Protein AF-A0A3N5U815-F1 (afdb_monomer_lite)

Foldseek 3Di:
DDQAEQEQCSLVVCVVVVHQHQEYWFLNPRHDPVSLVQQVDDPPPVVVVHDGYAYEFEAEPPRNRNCPVVCVVVVGDYHYDYDYAHSVLVVLVVCVVVPPQADEDEPDPDDVCCLVVDPDPRSVSVVVSCVVNVVRYDYPVCCVVVDDDDPPVVNVVVVVVVVVVVVVVVCVVDPVSVVVVVVVVVVVVVVVVVVVVVD

Radius of gyration: 28.71 Å; chains: 1; bounding box: 48×39×85 Å

Sequence (199 aa):
RPVLLGVDGGADALIEAGYTPDLILGDMDSVSDEALSFAATPPRRWFRRRQQTELVLHAYQHGLAPGRERLEALGVPFRVVEAAGTSEDAAFLLAHEKGAETIVAVGSHGNLREFLDKGREGMSSTFLVRLRVGEILMDAKGVSRVYSSRIRTRDAVLLVAAAMVAIAAVVAVSPPLRLYVSQLFEQFRQWLFDLRELL

Structure (mmCIF, N/CA/C/O backbone):
data_AF-A0A3N5U815-F1
#
_entry.id   AF-A0A3N5U815-F1
#
loop_
_atom_site.group_PDB
_atom_site.id
_atom_site.type_symbol
_atom_site.label_atom_id
_atom_site.label_alt_id
_atom_site.label_comp_id
_atom_site.label_asym_id
_atom_site.label_entity_id
_atom_site.label_seq_id
_atom_site.pdbx_PDB_ins_code
_atom_site.Cartn_x
_atom_site.Cartn_y
_atom_site.Cartn_z
_atom_site.occupancy
_atom_site.B_iso_or_equiv
_atom_site.auth_seq_id
_atom_site.auth_comp_id
_atom_site.auth_asym_id
_atom_site.auth_atom_id
_atom_site.pdbx_PDB_model_num
ATOM 1 N N . ARG A 1 1 ? -2.846 0.474 -12.326 1.00 78.56 1 ARG A N 1
ATOM 2 C CA . ARG A 1 1 ? -2.285 1.452 -11.360 1.00 78.56 1 ARG A CA 1
ATOM 3 C C . ARG A 1 1 ? -2.465 0.818 -9.992 1.00 78.56 1 ARG A C 1
ATOM 5 O O . ARG A 1 1 ? -3.565 0.321 -9.791 1.00 78.56 1 ARG A O 1
ATOM 12 N N . PRO A 1 2 ? -1.424 0.733 -9.149 1.00 90.06 2 PRO A N 1
ATO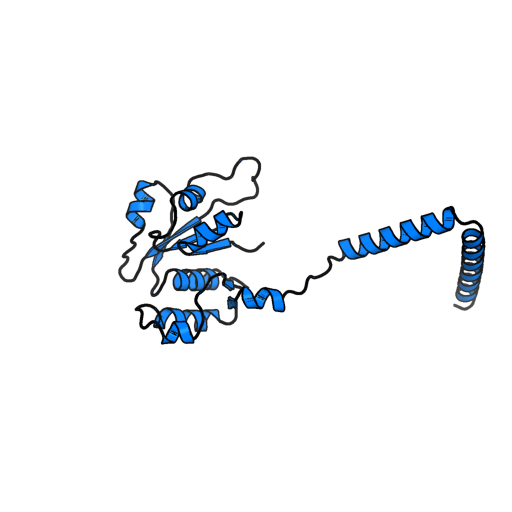M 13 C CA . PRO A 1 2 ? -1.578 0.171 -7.810 1.00 90.06 2 PRO A CA 1
ATOM 14 C C . PRO A 1 2 ? -2.481 1.075 -6.964 1.00 90.06 2 PRO A C 1
ATOM 16 O O . PRO A 1 2 ? -2.541 2.276 -7.229 1.00 90.06 2 PRO A O 1
ATOM 19 N N . VAL A 1 3 ? -3.158 0.481 -5.983 1.00 93.75 3 VAL A N 1
ATOM 20 C CA . VAL A 1 3 ? -3.863 1.199 -4.916 1.00 93.75 3 VAL A CA 1
ATOM 21 C C . VAL A 1 3 ? -2.863 1.441 -3.790 1.00 93.75 3 VAL A C 1
ATOM 23 O O . VAL A 1 3 ? -2.190 0.507 -3.356 1.00 93.75 3 VAL A O 1
ATOM 26 N N . LEU A 1 4 ? -2.736 2.687 -3.349 1.00 94.81 4 LEU A N 1
ATOM 27 C CA . LEU A 1 4 ? -1.848 3.086 -2.263 1.00 94.81 4 LEU A CA 1
ATOM 28 C C . LEU A 1 4 ? -2.615 3.060 -0.940 1.00 94.81 4 LEU A C 1
ATOM 30 O O . LEU A 1 4 ? -3.434 3.938 -0.678 1.00 94.81 4 LEU A O 1
ATOM 34 N N . LEU A 1 5 ? -2.346 2.046 -0.121 1.00 95.94 5 LEU A N 1
ATOM 35 C CA . LEU A 1 5 ? -2.942 1.871 1.201 1.00 95.94 5 LEU A CA 1
ATOM 36 C C . LEU A 1 5 ? -1.916 2.274 2.269 1.00 95.94 5 LEU A C 1
ATOM 38 O O . LEU A 1 5 ? -0.878 1.627 2.397 1.00 95.94 5 LEU A O 1
ATOM 42 N N . GLY A 1 6 ? -2.190 3.347 3.011 1.00 95.56 6 GLY A N 1
ATOM 43 C CA . GLY A 1 6 ? -1.406 3.753 4.179 1.00 95.56 6 GLY A CA 1
ATOM 44 C C . GLY A 1 6 ? -1.960 3.116 5.449 1.00 95.56 6 GLY A C 1
ATOM 45 O O . GLY A 1 6 ? -3.140 3.292 5.738 1.00 95.56 6 GLY A O 1
ATOM 46 N N . VAL A 1 7 ? -1.136 2.373 6.191 1.00 94.62 7 VAL A N 1
ATOM 47 C CA . VAL A 1 7 ? -1.530 1.787 7.484 1.00 94.62 7 VAL A CA 1
ATOM 48 C C . VAL A 1 7 ? -0.946 2.612 8.618 1.00 94.62 7 VAL A C 1
ATOM 50 O O . VAL A 1 7 ? 0.277 2.725 8.688 1.00 94.62 7 VAL A O 1
ATOM 53 N N . ASP A 1 8 ? -1.788 3.170 9.488 1.00 92.81 8 ASP A N 1
ATOM 54 C CA . ASP A 1 8 ? -1.379 4.076 10.573 1.00 92.81 8 ASP A CA 1
ATOM 55 C C . ASP A 1 8 ? -0.345 5.116 10.074 1.00 92.81 8 ASP A C 1
ATOM 57 O O . ASP A 1 8 ? -0.556 5.744 9.032 1.00 92.81 8 ASP A O 1
ATOM 61 N N . GLY A 1 9 ? 0.809 5.263 10.738 1.00 91.44 9 GLY A N 1
ATOM 62 C CA . GLY A 1 9 ? 1.882 6.182 10.319 1.00 91.44 9 GLY A CA 1
ATOM 63 C C . GLY A 1 9 ? 2.482 5.892 8.929 1.00 91.44 9 GLY A C 1
ATOM 64 O O . GLY A 1 9 ? 3.202 6.714 8.366 1.00 91.44 9 GLY A O 1
ATOM 65 N N . GLY A 1 10 ? 2.165 4.749 8.314 1.00 92.06 10 GLY A N 1
ATOM 66 C CA . GLY A 1 10 ? 2.473 4.479 6.909 1.00 92.06 10 GLY A CA 1
ATOM 67 C C . GLY A 1 10 ? 1.744 5.417 5.937 1.00 92.06 10 GLY A C 1
ATOM 68 O O . GLY A 1 10 ? 2.219 5.622 4.820 1.00 92.06 10 GLY A O 1
ATOM 69 N N . ALA A 1 11 ? 0.620 6.017 6.345 1.00 94.38 11 ALA A N 1
ATOM 70 C CA . ALA A 1 11 ? -0.045 7.069 5.577 1.00 94.38 11 ALA A CA 1
ATOM 71 C C . ALA A 1 11 ? 0.818 8.334 5.478 1.00 94.38 11 ALA A C 1
ATOM 73 O O . ALA A 1 11 ? 0.980 8.878 4.384 1.00 94.38 11 ALA A O 1
ATOM 74 N N . ASP A 1 12 ? 1.425 8.746 6.589 1.00 94.19 12 ASP A N 1
ATOM 75 C CA . ASP A 1 12 ? 2.349 9.880 6.638 1.00 94.19 12 ASP A CA 1
ATOM 76 C C . ASP A 1 12 ? 3.584 9.616 5.776 1.00 94.19 12 ASP A C 1
ATOM 78 O O . ASP A 1 12 ? 3.943 10.436 4.933 1.00 94.19 12 ASP A O 1
ATOM 82 N N . ALA A 1 13 ? 4.154 8.412 5.868 1.00 93.94 13 ALA A N 1
ATOM 83 C CA . ALA A 1 13 ? 5.295 8.015 5.045 1.00 93.94 13 ALA A CA 1
ATOM 84 C C . ALA A 1 13 ? 5.000 8.073 3.530 1.00 93.94 13 ALA A C 1
ATOM 86 O O . ALA A 1 13 ? 5.876 8.425 2.735 1.00 93.94 13 ALA A O 1
ATOM 87 N N . LEU A 1 14 ? 3.772 7.748 3.101 1.00 93.06 14 LEU A N 1
ATOM 88 C CA . LEU A 1 14 ? 3.363 7.910 1.699 1.00 93.06 14 LEU A CA 1
ATOM 89 C C . LEU A 1 14 ? 3.368 9.385 1.283 1.00 93.06 14 LEU A C 1
ATOM 91 O O . LEU A 1 14 ? 3.853 9.704 0.195 1.00 93.06 14 LEU A O 1
ATOM 95 N N . ILE A 1 15 ? 2.845 10.263 2.138 1.00 92.25 15 ILE A N 1
ATOM 96 C CA . ILE A 1 15 ? 2.740 11.705 1.885 1.00 92.25 15 ILE A CA 1
ATOM 97 C C . ILE A 1 15 ? 4.123 12.351 1.842 1.00 92.25 15 ILE A C 1
ATOM 99 O O . ILE A 1 15 ? 4.429 13.066 0.886 1.00 92.25 15 ILE A O 1
ATOM 103 N N . GLU A 1 16 ? 4.989 12.031 2.803 1.00 93.69 16 GLU A N 1
ATOM 104 C CA . GLU A 1 16 ? 6.383 12.486 2.844 1.00 93.69 16 GLU A CA 1
ATOM 105 C C . GLU A 1 16 ? 7.160 12.075 1.587 1.00 93.69 16 GLU A C 1
ATOM 107 O O . GLU A 1 16 ? 7.958 12.846 1.050 1.00 93.69 16 GLU A O 1
ATOM 112 N N . ALA A 1 17 ? 6.884 10.882 1.056 1.00 92.00 17 ALA A N 1
ATOM 113 C CA . ALA A 1 17 ? 7.464 10.397 -0.193 1.00 92.00 17 ALA A CA 1
ATOM 114 C C . ALA A 1 17 ? 6.831 11.017 -1.463 1.00 92.00 17 ALA A C 1
ATOM 116 O O . ALA A 1 17 ? 7.186 10.635 -2.581 1.00 92.00 17 ALA A O 1
ATOM 117 N N . GLY A 1 18 ? 5.906 11.971 -1.319 1.00 91.06 18 GLY A N 1
ATOM 118 C CA . GLY A 1 18 ? 5.242 12.676 -2.419 1.00 91.06 18 GLY A CA 1
ATOM 119 C C . GLY A 1 18 ? 4.094 11.898 -3.068 1.00 91.06 18 GLY A C 1
ATOM 120 O O . GLY A 1 18 ? 3.612 12.280 -4.141 1.00 91.06 18 GLY A O 1
ATOM 121 N N . TYR A 1 19 ? 3.647 10.805 -2.450 1.00 90.50 19 TYR A N 1
ATOM 122 C CA . TYR A 1 19 ? 2.473 10.059 -2.880 1.00 90.50 19 TYR A CA 1
ATOM 123 C C . TYR A 1 19 ? 1.222 10.554 -2.151 1.00 90.50 19 TYR A C 1
ATOM 125 O O . TYR A 1 19 ? 1.280 11.162 -1.094 1.00 90.50 19 TYR A O 1
ATOM 133 N N . THR A 1 20 ? 0.051 10.298 -2.730 1.00 89.81 20 THR A N 1
ATOM 134 C CA . THR A 1 20 ? -1.222 10.537 -2.036 1.00 89.81 20 THR A CA 1
ATOM 135 C C . THR A 1 20 ? -1.873 9.181 -1.820 1.00 89.81 20 THR A C 1
ATOM 137 O O . THR A 1 20 ? -2.080 8.500 -2.836 1.00 89.81 20 THR A O 1
ATOM 140 N N . PRO A 1 21 ? -2.173 8.788 -0.571 1.00 93.12 21 PRO A N 1
ATOM 141 C CA . PRO A 1 21 ? -2.869 7.541 -0.279 1.00 93.12 21 PRO A CA 1
ATOM 142 C C . PRO A 1 21 ? -4.229 7.495 -0.983 1.00 93.12 21 PRO A C 1
ATOM 144 O O . PRO A 1 21 ? -4.950 8.493 -1.018 1.00 93.12 21 PRO A O 1
ATOM 147 N N . ASP A 1 22 ? -4.586 6.342 -1.536 1.00 93.44 22 ASP A N 1
ATOM 148 C CA . ASP A 1 22 ? -5.943 6.076 -2.025 1.00 93.44 22 ASP A CA 1
ATOM 149 C C . ASP A 1 22 ? -6.848 5.616 -0.868 1.00 93.44 22 ASP A C 1
ATOM 151 O O . ASP A 1 22 ? -8.040 5.915 -0.842 1.00 93.44 22 ASP A O 1
ATOM 155 N N . LEU A 1 23 ? -6.262 4.929 0.115 1.00 95.25 23 LEU A N 1
ATOM 156 C CA . LEU A 1 23 ? -6.921 4.448 1.322 1.00 95.25 23 LEU A CA 1
ATOM 157 C C . LEU A 1 23 ? -5.985 4.635 2.523 1.00 95.25 23 LEU A C 1
ATOM 159 O O . LEU A 1 23 ? -4.788 4.369 2.415 1.00 95.25 23 LEU A O 1
ATOM 163 N N . ILE A 1 24 ? -6.525 5.051 3.665 1.00 96.31 24 ILE A N 1
ATOM 164 C CA . ILE A 1 24 ? -5.833 5.033 4.959 1.00 96.31 24 ILE A CA 1
ATOM 165 C C . ILE A 1 24 ? -6.599 4.092 5.888 1.00 96.31 24 ILE A C 1
ATOM 167 O O . ILE A 1 24 ? -7.814 4.232 6.038 1.00 96.31 24 ILE A O 1
ATOM 171 N N . LEU A 1 25 ? -5.902 3.130 6.492 1.00 96.06 25 LEU A N 1
ATOM 172 C CA . LEU A 1 25 ? -6.469 2.165 7.432 1.00 96.06 25 LEU A CA 1
ATOM 173 C C . LEU A 1 25 ? -5.697 2.183 8.747 1.00 96.06 25 LEU A C 1
ATOM 175 O O . LEU A 1 25 ? -4.472 2.194 8.736 1.00 96.06 25 LEU A O 1
ATOM 179 N N . GLY A 1 26 ? -6.393 2.153 9.879 1.00 94.12 26 GLY A N 1
ATOM 180 C CA . GLY A 1 26 ? -5.709 2.211 11.167 1.00 94.12 26 GLY A CA 1
ATOM 181 C C . GLY A 1 26 ? -6.609 2.503 12.352 1.00 94.12 26 GLY A C 1
ATOM 182 O O . GLY A 1 26 ? -7.796 2.782 12.175 1.00 94.12 26 GLY A O 1
ATOM 183 N N . ASP A 1 27 ? -6.038 2.484 13.552 1.00 92.06 27 ASP A N 1
ATOM 184 C CA . ASP A 1 27 ? -6.714 2.995 14.753 1.00 92.06 27 ASP A CA 1
ATOM 185 C C . ASP A 1 27 ? -6.709 4.528 14.810 1.00 92.06 27 ASP A C 1
ATOM 187 O O . ASP A 1 27 ? -7.462 5.112 15.583 1.00 92.06 27 ASP A O 1
ATOM 191 N N . MET A 1 28 ? -5.949 5.157 13.907 1.00 92.56 28 MET A N 1
ATOM 192 C CA . MET A 1 28 ? -5.789 6.598 13.729 1.00 92.56 28 MET A CA 1
ATOM 193 C C . MET A 1 28 ? -5.042 7.296 14.861 1.00 92.56 28 MET A C 1
ATOM 195 O O . MET A 1 28 ? -4.951 8.516 14.816 1.00 92.56 28 MET A O 1
ATOM 199 N N . ASP A 1 29 ? -4.454 6.598 15.831 1.00 86.00 29 ASP A N 1
ATOM 200 C CA . ASP A 1 29 ? -3.717 7.263 16.915 1.00 86.00 29 ASP A CA 1
ATOM 201 C C . ASP A 1 29 ? -2.364 7.799 16.426 1.00 86.00 29 ASP A C 1
ATOM 203 O O . ASP A 1 29 ? -1.902 8.854 16.859 1.00 86.00 29 ASP A O 1
ATOM 207 N N . SER A 1 30 ? -1.751 7.103 15.465 1.00 86.25 30 SER A N 1
ATOM 208 C CA . SER A 1 30 ? -0.429 7.447 14.916 1.00 86.25 30 SER A CA 1
ATOM 209 C C . SER A 1 30 ? -0.471 8.182 13.571 1.00 86.25 30 SER A C 1
ATOM 211 O O . SER A 1 30 ? 0.581 8.419 12.987 1.00 86.25 30 SER A O 1
ATOM 213 N N . VAL A 1 31 ? -1.662 8.519 13.067 1.00 92.06 31 VAL A N 1
ATOM 214 C CA . VAL A 1 31 ? -1.846 9.213 11.778 1.00 92.06 31 VAL A CA 1
ATOM 215 C C . VAL A 1 31 ? -1.851 10.724 12.008 1.00 92.06 31 VAL A C 1
ATOM 217 O O . VAL A 1 31 ? -2.549 11.200 12.910 1.00 92.06 31 VAL A O 1
ATOM 220 N N . SER A 1 32 ? -1.120 11.510 11.215 1.00 91.94 32 SER A N 1
ATOM 221 C CA . SER A 1 32 ? -1.149 12.976 11.358 1.00 91.94 32 SER A CA 1
ATOM 222 C C . SER A 1 32 ? -2.472 13.603 10.888 1.00 91.94 32 SER A C 1
ATOM 224 O O . SER A 1 32 ? -3.185 13.063 10.040 1.00 91.94 32 SER A O 1
ATOM 226 N N . ASP A 1 33 ? -2.795 14.796 11.401 1.00 90.50 33 ASP A N 1
ATOM 227 C CA . ASP A 1 33 ? -3.941 15.576 10.907 1.00 90.50 33 ASP A CA 1
ATOM 228 C C . ASP A 1 33 ? -3.785 15.952 9.424 1.00 90.50 33 ASP A C 1
ATOM 230 O O . ASP A 1 33 ? -4.778 16.038 8.698 1.00 90.50 33 ASP A O 1
ATOM 234 N N . GLU A 1 34 ? -2.545 16.131 8.951 1.00 89.12 34 GLU A N 1
ATOM 235 C CA . GLU A 1 34 ? -2.258 16.364 7.534 1.00 89.12 34 GLU A CA 1
ATOM 236 C C . GLU A 1 34 ? -2.721 15.169 6.696 1.00 89.12 34 GLU A C 1
ATOM 238 O O . GLU A 1 34 ? -3.467 15.356 5.732 1.00 89.12 34 GLU A O 1
ATOM 243 N N . ALA A 1 35 ? -2.376 13.944 7.101 1.00 90.69 35 ALA A N 1
ATOM 244 C CA . ALA A 1 35 ? -2.811 12.727 6.426 1.00 90.69 35 ALA A CA 1
ATOM 245 C C . ALA A 1 35 ? -4.338 12.560 6.430 1.00 90.69 35 ALA A C 1
ATOM 247 O O . ALA A 1 35 ? -4.927 12.253 5.390 1.00 90.69 35 ALA A O 1
ATOM 248 N N . LEU A 1 36 ? -5.003 12.842 7.553 1.00 91.19 36 LEU A N 1
ATOM 249 C CA . LEU A 1 36 ? -6.468 12.788 7.645 1.00 91.19 36 LEU A CA 1
ATOM 250 C C . LEU A 1 36 ? -7.155 13.859 6.780 1.00 91.19 36 LEU A C 1
ATOM 252 O O . LEU A 1 36 ? -8.234 13.621 6.229 1.00 91.19 36 LEU A O 1
ATOM 256 N N . SER A 1 37 ? -6.521 15.019 6.582 1.00 87.88 37 SER A N 1
ATOM 257 C CA . SER A 1 37 ? -7.071 16.107 5.761 1.00 87.88 37 SER A CA 1
ATOM 258 C C . SER A 1 37 ? -7.228 15.742 4.275 1.00 87.88 37 SER A C 1
ATOM 260 O O . SER A 1 37 ? -8.073 16.326 3.581 1.00 87.88 37 SER A O 1
ATOM 262 N N . PHE A 1 38 ? -6.488 14.738 3.782 1.00 84.88 38 PHE A N 1
ATOM 263 C CA . PHE A 1 38 ? -6.638 14.219 2.417 1.00 84.88 38 PHE A CA 1
ATOM 264 C C . PHE A 1 38 ? -8.000 13.560 2.179 1.00 84.88 38 PHE A C 1
ATOM 266 O O . PHE A 1 38 ? -8.510 13.597 1.058 1.00 84.88 38 PHE A O 1
ATOM 273 N N . ALA A 1 39 ? -8.624 13.016 3.225 1.00 83.38 39 ALA A N 1
ATOM 274 C CA . ALA A 1 39 ? -9.986 12.501 3.147 1.00 83.38 39 ALA A CA 1
ATOM 275 C C . ALA A 1 39 ? -11.042 13.611 3.216 1.00 83.38 39 ALA A C 1
ATOM 277 O O . ALA A 1 39 ? -12.131 13.457 2.671 1.00 83.38 39 ALA A O 1
ATOM 278 N N . ALA A 1 40 ? -10.730 14.753 3.833 1.00 80.69 40 ALA A N 1
ATOM 279 C CA . ALA A 1 40 ? -11.630 15.905 3.909 1.00 80.69 40 ALA A CA 1
ATOM 280 C C . ALA A 1 40 ? -11.658 16.719 2.605 1.00 80.69 40 ALA A C 1
ATOM 282 O O . ALA A 1 40 ? -12.682 17.292 2.227 1.00 80.69 40 ALA A O 1
ATOM 283 N N . THR A 1 41 ? -10.516 16.799 1.918 1.00 74.31 41 THR A N 1
ATOM 284 C CA . THR A 1 41 ? -10.312 17.767 0.838 1.00 74.31 41 THR A CA 1
ATOM 285 C C . THR A 1 41 ? -10.577 17.142 -0.533 1.00 74.31 41 THR A C 1
ATOM 287 O O . THR A 1 41 ? -9.873 16.211 -0.930 1.00 74.31 41 THR A O 1
ATOM 290 N N . PRO A 1 42 ? -11.533 17.661 -1.328 1.00 68.56 42 PRO A N 1
ATOM 291 C CA . PRO A 1 42 ? -11.757 17.155 -2.673 1.00 68.56 42 PRO A CA 1
ATOM 292 C C . PRO A 1 42 ? -10.529 17.417 -3.564 1.00 68.56 42 PRO A C 1
ATOM 294 O O . PRO A 1 42 ? -9.902 18.481 -3.468 1.00 68.56 42 PRO A O 1
ATOM 297 N N . PRO A 1 43 ? -10.185 16.489 -4.476 1.00 68.19 43 PRO A N 1
ATOM 298 C CA . PRO A 1 43 ? -9.021 16.647 -5.332 1.00 68.19 43 PRO A CA 1
ATOM 299 C C . PRO A 1 43 ? -9.117 17.942 -6.145 1.00 68.19 43 PRO A C 1
ATOM 301 O O . PRO A 1 43 ? -10.136 18.243 -6.774 1.00 68.19 43 PRO A O 1
ATOM 304 N N . ARG A 1 44 ? -8.029 18.727 -6.135 1.00 67.31 44 ARG A N 1
ATOM 305 C CA . ARG A 1 44 ? -7.936 19.999 -6.869 1.00 67.31 44 ARG A CA 1
ATOM 306 C C . ARG A 1 44 ? -8.368 19.809 -8.325 1.00 67.31 44 ARG A C 1
ATOM 308 O O . ARG A 1 44 ? -8.025 18.816 -8.956 1.00 67.31 44 ARG A O 1
ATOM 315 N N . ARG A 1 45 ? -9.046 20.811 -8.894 1.00 57.59 45 ARG A N 1
ATOM 316 C CA . ARG A 1 45 ? -9.684 20.797 -10.232 1.00 57.59 45 ARG A CA 1
ATOM 317 C C . ARG A 1 45 ? -8.787 20.307 -11.390 1.00 57.59 45 ARG A C 1
ATOM 319 O O . ARG A 1 45 ? -9.305 19.777 -12.371 1.00 57.59 45 ARG A O 1
ATOM 326 N N . TRP A 1 46 ? -7.465 20.469 -11.273 1.00 63.66 46 TRP A N 1
ATOM 327 C CA . TRP A 1 46 ? -6.455 19.979 -12.227 1.00 63.66 46 TRP A CA 1
ATOM 328 C C . TRP A 1 46 ? -6.140 18.472 -12.100 1.00 63.66 46 TRP A C 1
ATOM 330 O O . TRP A 1 46 ? -5.726 17.847 -13.071 1.00 63.66 46 TRP A O 1
ATOM 340 N N . PHE A 1 47 ? -6.416 17.855 -10.949 1.00 58.88 47 PHE A N 1
ATOM 341 C CA . PHE A 1 47 ? -6.276 16.422 -10.658 1.00 58.88 47 PHE A CA 1
ATOM 342 C C . PHE A 1 47 ? -7.604 15.662 -10.806 1.00 58.88 47 PHE A C 1
ATOM 344 O O . PHE A 1 47 ? -7.893 14.724 -10.071 1.00 58.88 47 PHE A O 1
ATOM 351 N N . ARG A 1 48 ? -8.412 16.022 -11.809 1.00 54.19 48 ARG A N 1
ATOM 352 C CA . ARG A 1 48 ? -9.767 15.492 -12.072 1.00 54.19 48 ARG A CA 1
ATOM 353 C C . ARG A 1 48 ? -9.886 13.968 -12.266 1.00 54.19 48 ARG A C 1
ATOM 355 O O . ARG A 1 48 ? -10.992 13.461 -12.397 1.00 54.19 48 ARG A O 1
ATOM 362 N N . ARG A 1 49 ? -8.764 13.247 -12.335 1.00 60.22 49 ARG A N 1
ATOM 363 C CA . ARG A 1 49 ? -8.696 11.780 -12.450 1.00 60.22 49 ARG A CA 1
ATOM 364 C C . ARG A 1 49 ? -8.444 11.067 -11.121 1.00 60.22 49 ARG A C 1
ATOM 366 O O . ARG A 1 49 ? -8.291 9.850 -11.139 1.00 60.22 49 ARG A O 1
ATOM 373 N N . ARG A 1 50 ? -8.303 11.799 -10.015 1.00 66.88 50 ARG A N 1
ATOM 374 C CA . ARG A 1 50 ? -7.938 11.219 -8.724 1.00 66.88 50 ARG A CA 1
ATOM 375 C C . ARG A 1 50 ? -9.183 11.034 -7.862 1.00 66.88 50 ARG A C 1
ATOM 377 O O . ARG A 1 50 ? -10.014 11.936 -7.802 1.00 66.88 50 ARG A O 1
ATOM 384 N N . GLN A 1 51 ? -9.311 9.856 -7.264 1.00 74.31 51 GLN A N 1
ATOM 385 C CA . GLN A 1 51 ? -10.351 9.561 -6.286 1.00 74.31 51 GLN A CA 1
ATOM 386 C C . GLN A 1 51 ? -9.963 10.188 -4.942 1.00 74.31 51 GLN A C 1
ATOM 388 O O . GLN A 1 51 ? -8.787 10.472 -4.705 1.00 74.31 51 GLN A O 1
ATOM 393 N N . GLN A 1 52 ? -10.960 10.484 -4.117 1.00 84.25 52 GLN A N 1
ATOM 394 C CA . GLN A 1 52 ? -10.748 10.966 -2.755 1.00 84.25 52 GLN A CA 1
ATOM 395 C C . GLN A 1 52 ? -10.169 9.838 -1.899 1.00 84.25 52 GLN A C 1
ATOM 397 O O . GLN A 1 52 ? -10.534 8.681 -2.104 1.00 84.25 52 GLN A O 1
ATOM 402 N N . THR A 1 53 ? -9.282 10.181 -0.965 1.00 92.50 53 THR A N 1
ATOM 403 C CA . THR A 1 53 ? -8.721 9.215 -0.019 1.00 92.50 53 THR A CA 1
ATOM 404 C C . THR A 1 53 ? -9.833 8.687 0.880 1.00 92.50 53 THR A C 1
ATOM 406 O O . THR A 1 53 ? -10.524 9.467 1.537 1.00 92.50 53 THR A O 1
ATOM 409 N N . GLU A 1 54 ? -10.025 7.371 0.900 1.00 94.38 54 GLU A N 1
ATOM 410 C CA . GLU A 1 54 ? -10.966 6.729 1.818 1.00 94.38 54 GLU A CA 1
ATOM 411 C C . GLU A 1 54 ? -10.302 6.515 3.188 1.00 94.38 54 GLU A C 1
ATOM 413 O O . GLU A 1 54 ? -9.119 6.186 3.263 1.00 94.38 54 GLU A O 1
ATOM 418 N N . LEU A 1 55 ? -11.058 6.691 4.276 1.00 95.88 55 LEU A N 1
ATOM 419 C CA . LEU A 1 55 ? -10.618 6.337 5.628 1.00 95.88 55 LEU A CA 1
ATOM 420 C C . LEU A 1 55 ? -11.349 5.082 6.092 1.00 95.88 55 LEU A C 1
ATOM 422 O O . LEU A 1 55 ? -12.581 5.014 6.043 1.00 95.88 55 LEU A O 1
ATOM 426 N N . VAL A 1 56 ? -10.592 4.107 6.579 1.00 96.19 56 VAL A N 1
ATOM 427 C CA . VAL A 1 56 ? -11.108 2.904 7.228 1.00 96.19 56 VAL A CA 1
ATOM 428 C C . VAL A 1 56 ? -10.558 2.850 8.647 1.00 96.19 56 VAL A C 1
ATOM 430 O O . VAL A 1 56 ? -9.393 2.543 8.879 1.00 96.19 56 VAL A O 1
ATOM 433 N N . LEU A 1 57 ? -11.420 3.151 9.608 1.00 96.00 57 LEU A N 1
ATOM 434 C CA . LEU A 1 57 ? -11.132 3.008 11.022 1.00 96.00 57 LEU A CA 1
ATOM 435 C C . LEU A 1 57 ? -11.135 1.526 11.397 1.00 96.00 57 LEU A C 1
ATOM 437 O O . LEU A 1 57 ? -12.134 0.824 11.208 1.00 96.00 57 LEU A O 1
ATOM 441 N N . HIS A 1 58 ? -10.021 1.068 11.947 1.00 95.06 58 HIS A N 1
ATOM 442 C CA . HIS A 1 58 ? -9.902 -0.248 12.542 1.00 95.06 58 HIS A CA 1
ATOM 443 C C . HIS A 1 58 ? -10.579 -0.241 13.918 1.00 95.06 58 HIS A C 1
ATOM 445 O O . HIS A 1 58 ? -10.224 0.535 14.805 1.00 95.06 58 HIS A O 1
ATOM 451 N N . ALA A 1 59 ? -11.583 -1.100 14.074 1.00 92.75 59 ALA A N 1
ATOM 452 C CA . ALA A 1 59 ? -12.164 -1.436 15.361 1.00 92.75 59 ALA A CA 1
ATOM 453 C C . ALA A 1 59 ? -11.595 -2.781 15.823 1.00 92.75 59 ALA A C 1
ATOM 455 O O . ALA A 1 59 ? -11.708 -3.786 15.117 1.00 92.75 59 ALA A O 1
ATOM 456 N N . TYR A 1 60 ? -11.005 -2.790 17.013 1.00 86.75 60 TYR A N 1
ATOM 457 C CA . TYR A 1 60 ? -10.561 -4.003 17.685 1.00 86.75 60 TYR A CA 1
ATOM 458 C C . TYR A 1 60 ? -11.770 -4.851 18.112 1.00 86.75 60 TYR A C 1
ATOM 460 O O . TYR A 1 60 ? -12.922 -4.404 18.060 1.00 86.75 60 TYR A O 1
ATOM 468 N N . GLN A 1 61 ? -11.505 -6.077 18.574 1.00 79.19 61 GLN A N 1
ATOM 469 C CA . GLN A 1 61 ? -12.544 -6.968 19.098 1.00 79.19 61 GLN A CA 1
ATOM 470 C C . GLN A 1 61 ? -13.444 -6.241 20.107 1.00 79.19 61 GLN A C 1
ATOM 472 O O . GLN A 1 61 ? -12.957 -5.487 20.950 1.00 79.19 61 GLN A O 1
ATOM 477 N N . HIS A 1 62 ? -14.754 -6.491 20.019 1.00 79.25 62 HIS A N 1
ATOM 478 C CA . HIS A 1 62 ? -15.800 -5.814 20.801 1.00 79.25 62 HIS A CA 1
ATOM 479 C C . HIS A 1 62 ? -16.126 -4.382 20.344 1.00 79.25 62 HIS A C 1
ATOM 481 O O . HIS A 1 62 ? -16.819 -3.654 21.055 1.00 79.25 62 HIS A O 1
ATOM 487 N N . GLY A 1 63 ? -15.668 -3.981 19.155 1.00 79.38 63 GLY A N 1
ATOM 488 C CA . GLY A 1 63 ? -16.026 -2.708 18.529 1.00 79.38 63 GLY A CA 1
ATOM 489 C C . GLY A 1 63 ? -15.283 -1.488 19.082 1.00 79.38 63 GLY A C 1
ATOM 490 O O . GLY A 1 63 ? -15.652 -0.358 18.752 1.00 79.38 63 GLY A O 1
ATOM 491 N N . LEU A 1 64 ? -14.245 -1.688 19.904 1.00 85.69 64 LEU A N 1
ATOM 492 C CA . LEU A 1 64 ? -13.406 -0.598 20.400 1.00 85.69 64 LEU A CA 1
ATOM 493 C C . LEU A 1 64 ? -12.639 0.028 19.229 1.00 85.69 64 LEU A C 1
ATOM 495 O O . LEU A 1 64 ? -11.802 -0.626 18.615 1.00 85.69 64 LEU A O 1
ATOM 499 N N . ALA A 1 65 ? -12.903 1.299 18.937 1.00 89.94 65 ALA A N 1
ATOM 500 C CA . ALA A 1 65 ? -12.309 2.013 17.811 1.00 89.94 65 ALA A CA 1
ATOM 501 C C . ALA A 1 65 ? -11.686 3.339 18.299 1.00 89.94 65 ALA A C 1
ATOM 503 O O . ALA A 1 65 ? -12.402 4.343 18.350 1.00 89.94 65 ALA A O 1
ATOM 504 N N . PRO A 1 66 ? -10.395 3.350 18.693 1.00 87.12 66 PRO A N 1
ATOM 505 C CA . PRO A 1 66 ? -9.746 4.485 19.365 1.00 87.12 66 PRO A CA 1
ATOM 506 C C . PRO A 1 66 ? -9.891 5.813 18.613 1.00 87.12 66 PRO A C 1
ATOM 508 O O . PRO A 1 66 ? -10.354 6.803 19.173 1.00 87.12 66 PRO A O 1
ATOM 511 N N . GLY A 1 67 ? -9.641 5.807 17.304 1.00 90.12 67 GLY A N 1
ATOM 512 C CA . GLY A 1 67 ? -9.732 6.991 16.457 1.00 90.12 67 GLY A CA 1
ATOM 513 C C . GLY A 1 67 ? -11.133 7.507 16.150 1.00 90.12 67 GLY A C 1
ATOM 514 O O . GLY A 1 67 ? -11.249 8.514 15.453 1.00 90.12 67 GLY A O 1
ATOM 515 N N . ARG A 1 68 ? -12.210 6.858 16.617 1.00 93.25 68 ARG A N 1
ATOM 516 C CA . ARG A 1 68 ? -13.587 7.243 16.258 1.00 93.25 68 ARG A CA 1
ATOM 517 C C . ARG A 1 68 ? -13.894 8.687 16.635 1.00 93.25 68 ARG A C 1
ATOM 519 O O . ARG A 1 68 ? -14.304 9.462 15.777 1.00 93.25 68 ARG A O 1
ATOM 526 N N . GLU A 1 69 ? -13.682 9.035 17.900 1.00 92.06 69 GLU A N 1
ATOM 527 C CA . GLU A 1 69 ? -14.005 10.365 18.422 1.00 92.06 69 GLU A CA 1
ATOM 528 C C . GLU A 1 69 ? -13.174 11.445 17.714 1.00 92.06 69 GLU A C 1
ATOM 530 O O . GLU A 1 69 ? -13.697 12.494 17.341 1.00 92.06 69 GLU A O 1
ATOM 535 N N . ARG A 1 70 ? -11.901 11.145 17.420 1.00 91.81 70 ARG A N 1
ATOM 536 C CA . ARG A 1 70 ? -11.012 12.023 16.647 1.00 91.81 70 ARG A CA 1
ATOM 537 C C . ARG A 1 70 ? -11.539 12.272 15.232 1.00 91.81 70 ARG A C 1
ATOM 539 O O . ARG A 1 70 ? -11.591 13.420 14.795 1.00 91.81 70 ARG A O 1
ATOM 546 N N . LEU A 1 71 ? -11.935 11.222 14.511 1.00 92.31 71 LEU A N 1
ATOM 547 C CA . LEU A 1 71 ? -12.461 11.347 13.147 1.00 92.31 71 LEU A CA 1
ATOM 548 C C . LEU A 1 71 ? -13.809 12.082 13.112 1.00 92.31 71 LEU A C 1
ATOM 550 O O . LEU A 1 71 ? -14.034 12.912 12.229 1.00 92.31 71 LEU A O 1
ATOM 554 N N . GLU A 1 72 ? -14.684 11.814 14.083 1.00 92.44 72 GLU A N 1
ATOM 555 C CA . GLU A 1 72 ? -15.970 12.502 14.237 1.00 92.44 72 GLU A CA 1
ATOM 556 C C . GLU A 1 72 ? -15.773 13.997 14.533 1.00 92.44 72 GLU A C 1
ATOM 558 O O . GLU A 1 72 ? -16.414 14.833 13.893 1.00 92.44 72 GLU A O 1
ATOM 563 N N . ALA A 1 73 ? -14.834 14.351 15.417 1.00 91.62 73 ALA A N 1
ATOM 564 C CA . ALA A 1 73 ? -14.492 15.740 15.728 1.00 91.62 73 ALA A CA 1
ATOM 565 C C . ALA A 1 73 ? -13.918 16.503 14.521 1.00 91.62 73 ALA A C 1
ATOM 567 O O . ALA A 1 73 ? -14.197 17.689 14.343 1.00 91.62 73 ALA A O 1
ATOM 568 N N . LEU A 1 74 ? -13.147 15.823 13.667 1.00 89.75 74 LEU A N 1
ATOM 569 C CA . LEU A 1 74 ? -12.610 16.383 12.423 1.00 89.75 74 LEU A CA 1
ATOM 570 C C . LEU A 1 74 ? -13.657 16.473 11.299 1.00 89.75 74 LEU A C 1
ATOM 572 O O . LEU A 1 74 ? -13.399 17.101 10.271 1.00 89.75 74 LEU A O 1
ATOM 576 N N . GLY A 1 75 ? -14.832 15.856 11.467 1.00 89.88 75 GLY A N 1
ATOM 577 C CA . GLY A 1 75 ? -15.905 15.860 10.471 1.00 89.88 75 GLY A CA 1
ATOM 578 C C . GLY A 1 75 ? -15.545 15.132 9.173 1.00 89.88 75 GLY A C 1
ATOM 579 O O . GLY A 1 75 ? -16.117 15.429 8.121 1.00 89.88 75 GLY A O 1
ATOM 580 N N . VAL A 1 76 ? -14.587 14.203 9.222 1.00 90.06 76 VAL A N 1
ATOM 581 C CA . VAL A 1 76 ? -14.138 13.450 8.046 1.00 90.06 76 VAL A CA 1
ATOM 582 C C . VAL A 1 76 ? -14.955 12.170 7.871 1.00 90.06 76 VAL A C 1
ATOM 584 O O . VAL A 1 76 ? -15.235 11.481 8.850 1.00 90.06 76 VAL A O 1
ATOM 587 N N . PRO A 1 77 ? -15.357 11.810 6.640 1.00 91.12 77 PRO A N 1
ATOM 588 C CA . PRO A 1 77 ? -16.077 10.567 6.405 1.00 91.12 77 PRO A CA 1
ATOM 589 C C . PRO A 1 77 ? -15.136 9.365 6.550 1.00 91.12 77 PRO A C 1
ATOM 591 O O . PRO A 1 77 ? -14.058 9.333 5.958 1.00 91.12 77 PRO A O 1
ATOM 594 N N . PHE A 1 78 ? -15.574 8.344 7.285 1.00 94.00 78 PHE A N 1
ATOM 595 C CA . PHE A 1 78 ? -14.838 7.092 7.450 1.00 94.00 78 PHE A CA 1
ATOM 596 C C . PHE A 1 78 ? -15.769 5.879 7.433 1.00 94.00 78 PHE A C 1
ATOM 598 O O . PHE A 1 78 ? -16.969 5.969 7.703 1.00 94.00 78 PHE A O 1
ATOM 605 N N . ARG A 1 79 ? -15.203 4.720 7.102 1.00 94.94 79 ARG A N 1
ATOM 606 C CA . ARG A 1 79 ? -15.824 3.404 7.283 1.00 94.94 79 ARG A CA 1
ATOM 607 C C . ARG A 1 79 ? -15.173 2.709 8.466 1.00 94.94 79 ARG A C 1
ATOM 609 O O . ARG A 1 79 ? -14.063 3.054 8.842 1.00 94.94 79 ARG A O 1
ATOM 616 N N . VAL A 1 80 ? -15.849 1.720 9.032 1.00 94.06 80 VAL A N 1
ATOM 617 C CA . VAL A 1 80 ? -15.320 0.937 10.153 1.00 94.06 80 VAL A CA 1
ATOM 618 C C . VAL A 1 80 ? -15.145 -0.499 9.695 1.00 94.06 80 VAL A C 1
ATOM 620 O O . VAL A 1 80 ? -16.049 -1.056 9.071 1.00 94.06 80 VAL A O 1
ATOM 623 N N . VAL A 1 81 ? -13.988 -1.077 9.994 1.00 92.56 81 VAL A N 1
ATOM 624 C CA . VAL A 1 81 ? -13.711 -2.503 9.822 1.00 92.56 81 VAL A CA 1
ATOM 625 C C . VAL A 1 81 ? -13.391 -3.074 11.189 1.00 92.56 81 VAL A C 1
ATOM 627 O O . VAL A 1 81 ? -12.450 -2.628 11.841 1.00 92.56 81 VAL A O 1
ATOM 630 N N . GLU A 1 82 ? -14.188 -4.048 11.616 1.00 91.38 82 GLU A N 1
ATOM 631 C CA . GLU A 1 82 ? -13.908 -4.821 12.819 1.00 91.38 82 GLU A CA 1
ATOM 632 C C . GLU A 1 82 ? -13.030 -6.014 12.446 1.00 91.38 82 GLU A C 1
ATOM 634 O O . GLU A 1 82 ? -13.426 -6.856 11.635 1.00 91.38 82 GLU A O 1
ATOM 639 N N . ALA A 1 83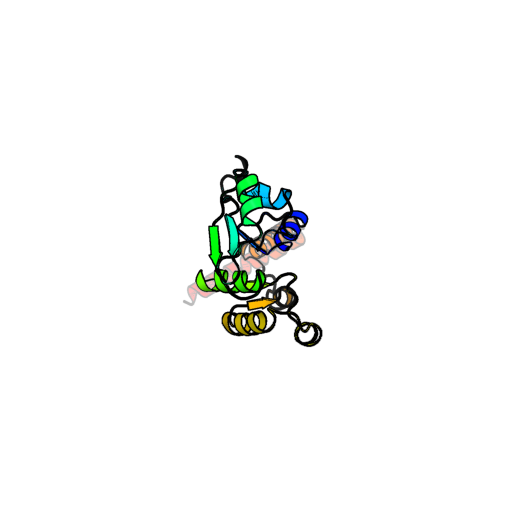 ? -11.828 -6.066 13.010 1.00 87.44 83 ALA A N 1
ATOM 640 C CA . ALA A 1 83 ? -10.877 -7.136 12.763 1.00 87.44 83 ALA A CA 1
ATOM 641 C C . ALA A 1 83 ? -10.111 -7.482 14.043 1.00 87.44 83 ALA A C 1
ATOM 643 O O . ALA A 1 83 ? -9.952 -6.677 14.958 1.00 87.44 83 ALA A O 1
ATOM 644 N N . ALA A 1 84 ? -9.655 -8.729 14.120 1.00 85.94 84 ALA A N 1
ATOM 645 C CA . ALA A 1 84 ? -8.739 -9.155 15.165 1.00 85.94 84 ALA A CA 1
ATOM 646 C C . ALA A 1 84 ? -7.292 -8.938 14.706 1.00 85.94 84 ALA A C 1
ATOM 648 O O . ALA A 1 84 ? -6.969 -9.185 13.544 1.00 85.94 84 ALA A O 1
ATOM 649 N N . GLY A 1 85 ? -6.417 -8.577 15.643 1.00 86.62 85 GLY A N 1
ATOM 650 C CA . GLY A 1 85 ? -4.996 -8.368 15.384 1.00 86.62 85 GLY A CA 1
ATOM 651 C C . GLY A 1 85 ? -4.633 -6.896 15.252 1.00 86.62 85 GLY A C 1
ATOM 652 O O . GLY A 1 85 ? -5.256 -6.039 15.875 1.00 86.62 85 GLY A O 1
ATOM 653 N N . THR A 1 86 ? -3.576 -6.615 14.499 1.00 88.62 86 THR A N 1
ATOM 654 C CA . THR A 1 86 ? -3.071 -5.251 14.298 1.00 88.62 86 THR A CA 1
ATOM 655 C C . THR A 1 86 ? -3.778 -4.552 13.133 1.00 88.62 86 THR A C 1
ATOM 657 O O . THR A 1 86 ? -4.392 -5.197 12.282 1.00 88.62 86 THR A O 1
ATOM 660 N N . SER A 1 87 ? -3.645 -3.227 13.031 1.00 91.31 87 SER A N 1
ATOM 661 C CA . SER A 1 87 ? -4.084 -2.480 11.843 1.00 91.31 87 SER A CA 1
ATOM 662 C C . SER A 1 87 ? -3.446 -3.005 10.548 1.00 91.31 87 SER A C 1
ATOM 664 O O . SER A 1 87 ? -4.086 -3.021 9.499 1.00 91.31 87 SER A O 1
ATOM 666 N N . GLU A 1 88 ? -2.199 -3.485 10.605 1.00 91.06 88 GLU A N 1
ATOM 667 C CA . GLU A 1 88 ? -1.519 -4.089 9.451 1.00 91.06 88 GLU A CA 1
ATOM 668 C C . GLU A 1 88 ? -2.201 -5.393 9.016 1.00 91.06 88 GLU A C 1
ATOM 670 O O . GLU A 1 88 ? -2.435 -5.614 7.825 1.00 91.06 88 GLU A O 1
ATOM 675 N N . ASP A 1 89 ? -2.597 -6.224 9.980 1.00 91.75 89 ASP A N 1
ATOM 676 C CA . ASP A 1 89 ? -3.333 -7.464 9.727 1.00 91.75 89 ASP A CA 1
ATOM 677 C C . ASP A 1 89 ? -4.678 -7.173 9.050 1.00 91.75 89 ASP A C 1
ATOM 679 O O . ASP A 1 89 ? -5.021 -7.788 8.036 1.00 91.75 89 ASP A O 1
ATOM 683 N N . ALA A 1 90 ? -5.413 -6.186 9.570 1.00 93.31 90 ALA A N 1
ATOM 684 C CA . ALA A 1 90 ? -6.672 -5.729 8.996 1.00 93.31 90 ALA A CA 1
ATOM 685 C C . ALA A 1 90 ? -6.491 -5.210 7.558 1.00 93.31 90 ALA A C 1
ATOM 687 O O . ALA A 1 90 ? -7.319 -5.497 6.692 1.00 93.31 90 ALA A O 1
ATOM 688 N N . ALA A 1 91 ? -5.390 -4.509 7.268 1.00 94.81 91 ALA A N 1
ATOM 689 C CA . ALA A 1 91 ? 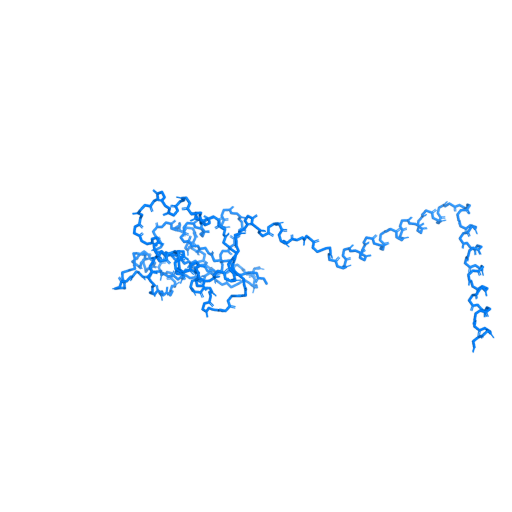-5.068 -4.053 5.917 1.00 94.81 91 ALA A CA 1
ATOM 690 C C . ALA A 1 91 ? -4.812 -5.212 4.947 1.00 94.81 91 ALA A C 1
ATOM 692 O O . ALA A 1 91 ? -5.326 -5.197 3.825 1.00 94.81 91 ALA A O 1
ATOM 693 N N . PHE A 1 92 ? -4.055 -6.231 5.368 1.00 94.69 92 PHE A N 1
ATOM 694 C CA . PHE A 1 92 ? -3.819 -7.417 4.545 1.00 94.69 92 PHE A CA 1
ATOM 695 C C . PHE A 1 92 ? -5.105 -8.183 4.258 1.00 94.69 92 PHE A C 1
ATOM 697 O O . PHE A 1 92 ? -5.358 -8.534 3.104 1.00 94.69 92 PHE A O 1
ATOM 704 N N . LEU A 1 93 ? -5.929 -8.407 5.283 1.00 94.62 93 LEU A N 1
ATOM 705 C CA . LEU A 1 93 ? -7.212 -9.085 5.128 1.00 94.62 93 LEU A CA 1
ATOM 706 C C . LEU A 1 93 ? -8.152 -8.295 4.216 1.00 94.62 93 LEU A C 1
ATOM 708 O O . LEU A 1 93 ? -8.699 -8.871 3.279 1.00 94.62 93 LEU A O 1
ATOM 712 N N . LEU A 1 94 ? -8.266 -6.978 4.409 1.00 95.12 94 LEU A N 1
ATOM 713 C CA . LEU A 1 94 ? -9.087 -6.117 3.560 1.00 95.12 94 LEU A CA 1
ATOM 714 C C . LEU A 1 94 ? -8.635 -6.175 2.096 1.00 95.12 94 LEU A C 1
ATOM 716 O O . LEU A 1 94 ? -9.462 -6.353 1.204 1.00 95.12 94 LEU A O 1
ATOM 720 N N . ALA A 1 95 ? -7.334 -6.037 1.831 1.00 95.38 95 ALA A N 1
ATOM 721 C CA . ALA A 1 95 ? -6.803 -6.089 0.471 1.00 95.38 95 ALA A CA 1
ATOM 722 C C . ALA A 1 95 ? -7.062 -7.454 -0.188 1.00 95.38 95 ALA A C 1
ATOM 724 O O . ALA A 1 95 ? -7.505 -7.517 -1.337 1.00 95.38 95 ALA A O 1
ATOM 725 N N . HIS A 1 96 ? -6.842 -8.539 0.555 1.00 95.12 96 HIS A N 1
ATOM 726 C CA . HIS A 1 96 ? -7.095 -9.900 0.095 1.00 95.12 96 HIS A CA 1
ATOM 727 C C . HIS A 1 96 ? -8.587 -10.138 -0.199 1.00 95.12 96 HIS A C 1
ATOM 729 O O . HIS A 1 96 ? -8.938 -10.622 -1.273 1.00 95.12 96 HIS A O 1
ATOM 735 N N . GLU A 1 97 ? -9.491 -9.739 0.699 1.00 94.38 97 GLU A N 1
ATOM 736 C CA . GLU A 1 97 ? -10.944 -9.875 0.509 1.00 94.38 97 GLU A CA 1
ATOM 737 C C . GLU A 1 97 ? -11.489 -9.024 -0.643 1.00 94.38 97 GLU A C 1
ATOM 739 O O . GLU A 1 97 ? -12.463 -9.403 -1.294 1.00 94.38 97 GLU A O 1
ATOM 744 N N . LYS A 1 98 ? -10.852 -7.885 -0.938 1.00 94.12 98 LYS A N 1
ATOM 745 C CA . LYS A 1 98 ? -11.174 -7.054 -2.107 1.00 94.12 98 LYS A CA 1
ATOM 746 C C . LYS A 1 98 ? -10.586 -7.581 -3.420 1.00 94.12 98 LYS A C 1
ATOM 748 O O . LYS A 1 98 ? -10.785 -6.944 -4.453 1.00 94.12 98 LYS A O 1
ATOM 753 N N . GLY A 1 99 ? -9.920 -8.738 -3.407 1.00 94.06 99 GLY A N 1
ATOM 754 C CA . GLY A 1 99 ? -9.421 -9.405 -4.608 1.00 94.06 99 GLY A CA 1
ATOM 755 C C . GLY A 1 99 ? -8.135 -8.795 -5.160 1.00 94.06 99 GLY A C 1
ATOM 756 O O . GLY A 1 99 ? -7.955 -8.747 -6.377 1.00 94.06 99 GLY A O 1
ATOM 757 N N . ALA A 1 100 ? -7.250 -8.294 -4.292 1.00 95.31 100 ALA A N 1
ATOM 758 C CA . ALA A 1 100 ? -5.924 -7.860 -4.716 1.00 95.31 100 ALA A CA 1
ATOM 759 C C . ALA A 1 100 ? -5.154 -9.024 -5.369 1.00 95.31 100 ALA A C 1
ATOM 761 O O . ALA A 1 100 ? -4.966 -10.072 -4.761 1.00 95.31 100 ALA A O 1
ATOM 762 N N . GLU A 1 101 ? -4.672 -8.822 -6.598 1.00 92.81 101 GLU A N 1
ATOM 763 C CA . GLU A 1 101 ? -3.834 -9.803 -7.309 1.00 92.81 101 GLU A CA 1
ATOM 764 C C . GLU A 1 101 ? -2.442 -9.932 -6.671 1.00 92.81 101 GLU A C 1
ATOM 766 O O . GLU A 1 101 ? -1.814 -10.986 -6.694 1.00 92.81 101 GLU A O 1
ATOM 771 N N . THR A 1 102 ? -1.922 -8.837 -6.117 1.00 92.62 102 THR A N 1
ATOM 772 C CA . THR A 1 102 ? -0.627 -8.800 -5.435 1.00 92.62 102 THR A CA 1
ATOM 773 C C . THR A 1 102 ? -0.643 -7.701 -4.385 1.00 92.62 102 THR A C 1
ATOM 775 O O . THR A 1 102 ? -1.102 -6.587 -4.644 1.00 92.62 102 THR A O 1
ATOM 778 N N . ILE A 1 103 ? -0.094 -8.004 -3.214 1.00 93.94 103 ILE A N 1
ATOM 779 C CA . ILE A 1 103 ? 0.098 -7.076 -2.108 1.00 93.94 103 ILE A CA 1
ATOM 780 C C . ILE A 1 103 ? 1.598 -6.844 -1.956 1.00 93.94 103 ILE A C 1
ATOM 782 O O . ILE A 1 103 ? 2.358 -7.780 -1.720 1.00 93.94 103 ILE A O 1
ATOM 786 N N . VAL A 1 104 ? 2.027 -5.589 -2.075 1.00 92.88 104 VAL A N 1
ATOM 787 C CA . VAL A 1 104 ? 3.420 -5.200 -1.833 1.00 92.88 104 VAL A CA 1
ATOM 788 C C . VAL A 1 104 ? 3.516 -4.530 -0.470 1.00 92.88 104 VAL A C 1
ATOM 790 O O . VAL A 1 104 ? 3.059 -3.402 -0.301 1.00 92.88 104 VAL A O 1
ATOM 793 N N . ALA A 1 105 ? 4.126 -5.211 0.496 1.00 91.88 105 ALA A N 1
ATOM 794 C CA . ALA A 1 105 ? 4.362 -4.661 1.824 1.00 91.88 105 ALA A CA 1
ATOM 795 C C . ALA A 1 105 ? 5.614 -3.769 1.828 1.00 91.88 105 ALA A C 1
ATOM 797 O O . ALA A 1 105 ? 6.709 -4.221 1.484 1.00 91.88 105 ALA A O 1
ATOM 798 N N . VAL A 1 106 ? 5.459 -2.509 2.245 1.00 89.69 106 VAL A N 1
ATOM 799 C CA . VAL A 1 106 ? 6.550 -1.529 2.391 1.00 89.69 106 VAL A CA 1
ATOM 800 C C . VAL A 1 106 ? 6.662 -1.130 3.858 1.00 89.69 106 VAL A C 1
ATOM 802 O O . VAL A 1 106 ? 5.664 -0.766 4.464 1.00 89.69 106 VAL A O 1
ATOM 805 N N . GLY A 1 107 ? 7.859 -1.209 4.446 1.00 81.25 107 GLY A N 1
ATOM 806 C CA . GLY A 1 107 ? 8.072 -0.819 5.850 1.00 81.25 107 GLY A CA 1
ATOM 807 C C . GLY A 1 107 ? 7.492 -1.786 6.892 1.00 81.25 107 GLY A C 1
ATOM 808 O O . GLY A 1 107 ? 7.580 -1.516 8.085 1.00 81.25 107 GLY A O 1
ATOM 809 N N . SER A 1 108 ? 6.942 -2.922 6.457 1.00 69.50 108 SER A N 1
ATOM 810 C CA . SER A 1 108 ? 6.418 -3.955 7.349 1.00 69.50 108 SER A CA 1
ATOM 811 C C . SER A 1 108 ? 7.541 -4.671 8.117 1.00 69.50 108 SER A C 1
ATOM 813 O O . SER A 1 108 ? 8.564 -5.074 7.549 1.00 69.50 108 SER A O 1
ATOM 815 N N . HIS A 1 109 ? 7.331 -4.856 9.420 1.00 64.25 109 HIS A N 1
ATOM 816 C CA . HIS A 1 109 ? 8.264 -5.508 10.342 1.00 64.25 109 HIS A CA 1
ATOM 817 C C . HIS A 1 109 ? 7.995 -7.011 10.343 1.00 64.25 109 HIS A C 1
ATOM 819 O O . HIS A 1 109 ? 7.262 -7.558 11.160 1.00 64.25 109 HIS A O 1
ATOM 825 N N . GLY A 1 110 ? 8.513 -7.673 9.311 1.00 58.12 110 GLY A N 1
ATOM 826 C CA . GLY A 1 110 ? 8.051 -8.994 8.914 1.00 58.12 110 GLY A CA 1
ATOM 827 C C . GLY A 1 110 ? 8.999 -10.153 9.146 1.00 58.12 110 GLY A C 1
ATOM 828 O O . GLY A 1 110 ? 8.850 -11.172 8.471 1.00 58.12 110 GLY A O 1
ATOM 829 N N . ASN A 1 111 ? 10.016 -9.990 9.986 1.00 60.88 111 ASN A N 1
ATOM 830 C CA . ASN A 1 111 ? 11.065 -10.991 10.107 1.00 60.88 111 ASN A CA 1
ATOM 831 C C . ASN A 1 111 ? 10.822 -11.915 11.316 1.00 60.88 111 ASN A C 1
ATOM 833 O O . ASN A 1 111 ? 10.346 -11.479 12.359 1.00 60.88 111 ASN A O 1
ATOM 837 N N . LEU A 1 112 ? 11.170 -13.202 11.185 1.00 61.56 112 LEU A N 1
ATOM 838 C CA . LEU A 1 112 ? 10.978 -14.198 12.249 1.00 61.56 112 LEU A CA 1
ATOM 839 C C . LEU A 1 112 ? 11.731 -13.837 13.542 1.00 61.56 112 LEU A C 1
ATOM 841 O O . LEU A 1 112 ? 11.305 -14.224 14.620 1.00 61.56 112 LEU A O 1
ATOM 845 N N . ARG A 1 113 ? 12.834 -13.082 13.465 1.00 61.00 113 ARG A N 1
ATOM 846 C CA . ARG A 1 113 ? 13.555 -12.629 14.664 1.00 61.00 113 ARG A CA 1
ATOM 847 C C . ARG A 1 113 ? 12.770 -11.560 15.407 1.00 61.00 113 ARG A C 1
ATOM 849 O O . ARG A 1 113 ? 12.591 -11.706 16.597 1.00 61.00 113 ARG A O 1
ATOM 856 N N . GLU A 1 114 ? 12.215 -10.565 14.721 1.00 63.31 114 GLU A N 1
ATOM 857 C CA . GLU A 1 114 ? 11.276 -9.606 15.315 1.00 63.31 114 GLU A CA 1
ATOM 858 C C . GLU A 1 114 ? 10.032 -10.303 15.846 1.00 63.31 114 GLU A C 1
ATOM 860 O O . GLU A 1 114 ? 9.516 -9.893 16.884 1.00 63.31 114 GLU A O 1
ATOM 865 N N . PHE A 1 115 ? 9.607 -11.379 15.170 1.00 63.41 115 PHE A N 1
ATOM 866 C CA . PHE A 1 115 ? 8.503 -12.208 15.620 1.00 63.41 115 PHE A CA 1
ATOM 867 C C . PHE A 1 115 ? 8.769 -12.855 16.991 1.00 63.41 115 PHE A C 1
ATOM 869 O O . PHE A 1 115 ? 7.897 -12.927 17.852 1.00 63.41 115 PHE A O 1
ATOM 876 N N . LEU A 1 116 ? 9.995 -13.344 17.176 1.00 61.00 116 LEU A N 1
ATOM 877 C CA . LEU A 1 116 ? 10.422 -14.078 18.364 1.00 61.00 116 LEU A CA 1
ATOM 878 C C . LEU A 1 116 ? 10.971 -13.163 19.474 1.00 61.00 116 LEU A C 1
ATOM 880 O O . LEU A 1 116 ? 10.820 -13.488 20.647 1.00 61.00 116 LEU A O 1
ATOM 884 N N . ASP A 1 117 ? 11.574 -12.024 19.122 1.00 61.75 117 ASP A N 1
ATOM 885 C CA . ASP A 1 117 ? 12.183 -11.067 20.059 1.00 61.75 117 ASP A CA 1
ATOM 886 C C . ASP A 1 117 ? 11.133 -10.226 20.799 1.00 61.75 117 ASP A C 1
ATOM 888 O O . ASP A 1 117 ? 11.381 -9.758 21.911 1.00 61.75 117 ASP A O 1
ATOM 892 N N . LYS A 1 118 ? 9.956 -10.004 20.198 1.00 51.62 118 LYS A N 1
ATOM 893 C CA . LYS A 1 118 ? 8.893 -9.167 20.772 1.00 51.62 118 LYS A CA 1
ATOM 894 C C . LYS A 1 118 ? 7.687 -10.033 21.126 1.00 51.62 118 LYS A C 1
ATOM 896 O O . LYS A 1 118 ? 6.809 -10.225 20.302 1.00 51.62 118 LYS A O 1
ATOM 901 N N . GLY A 1 119 ? 7.581 -10.495 22.371 1.00 53.84 119 GLY A N 1
ATOM 902 C CA . GLY A 1 119 ? 6.384 -11.172 22.904 1.00 53.84 119 GLY A CA 1
ATOM 903 C C . GLY A 1 119 ? 5.151 -10.262 23.054 1.00 53.84 119 GLY A C 1
ATOM 904 O O . GLY A 1 119 ? 4.527 -10.251 24.109 1.00 53.84 119 GLY A O 1
ATOM 905 N N . ARG A 1 120 ? 4.833 -9.442 22.043 1.00 59.25 120 ARG A N 1
ATOM 906 C CA . ARG A 1 120 ? 3.699 -8.510 22.039 1.00 59.25 120 ARG A CA 1
ATOM 907 C C . ARG A 1 120 ? 2.386 -9.233 21.736 1.00 59.25 120 ARG A C 1
ATOM 909 O O . ARG A 1 120 ? 2.330 -10.113 20.876 1.00 59.25 120 ARG A O 1
ATOM 916 N N . GLU A 1 121 ? 1.319 -8.809 22.408 1.00 58.69 121 GLU A N 1
ATOM 917 C CA . GLU A 1 121 ? -0.051 -9.166 22.035 1.00 58.69 121 GLU A CA 1
ATOM 918 C C . GLU A 1 121 ? -0.323 -8.734 20.580 1.00 58.69 121 GLU A C 1
ATOM 920 O O . GLU A 1 121 ? 0.126 -7.673 20.149 1.00 58.69 121 GLU A O 1
ATOM 925 N N . GLY A 1 122 ? -0.991 -9.589 19.797 1.00 65.38 122 GLY A N 1
ATOM 926 C CA . GLY A 1 122 ? -1.264 -9.359 18.366 1.00 65.38 122 GLY A CA 1
ATOM 927 C C . GLY A 1 122 ? -0.284 -10.022 17.388 1.00 65.38 122 GLY A C 1
ATOM 928 O O . GLY A 1 122 ? -0.529 -10.049 16.189 1.00 65.38 122 GLY A O 1
ATOM 929 N N . MET A 1 123 ? 0.793 -10.645 17.868 1.00 70.50 123 MET A N 1
ATOM 930 C CA . MET A 1 123 ? 1.774 -11.293 16.985 1.00 70.50 123 MET A CA 1
ATOM 931 C C . MET A 1 123 ? 1.234 -12.591 16.373 1.00 70.50 123 MET A C 1
ATOM 933 O O . MET A 1 123 ? 1.343 -12.818 15.170 1.00 70.50 123 MET A O 1
ATOM 937 N N . SER A 1 124 ? 0.558 -13.426 17.163 1.00 74.88 124 SER A N 1
ATOM 938 C CA . SER A 1 124 ? -0.052 -14.665 16.660 1.00 74.88 124 SER A CA 1
ATOM 939 C C . SER A 1 124 ? -1.039 -14.417 15.511 1.00 74.88 124 SER A C 1
ATOM 941 O O . SER A 1 124 ? -1.062 -15.192 14.555 1.00 74.88 124 SER A O 1
ATOM 943 N N . SER A 1 125 ? -1.815 -13.327 15.560 1.00 78.38 125 SER A N 1
ATOM 944 C CA . SER A 1 125 ? -2.711 -12.938 14.462 1.00 78.38 125 SER A CA 1
ATOM 945 C C . SER A 1 125 ? -1.931 -12.513 13.224 1.00 78.38 125 SER A C 1
ATOM 947 O O . SER A 1 125 ? -2.238 -13.004 12.140 1.00 78.38 125 SER A O 1
ATOM 949 N N . THR A 1 126 ? -0.865 -11.725 13.372 1.00 83.62 126 THR A N 1
ATOM 950 C CA . THR A 1 126 ? -0.013 -11.319 12.245 1.00 83.62 126 THR A CA 1
ATOM 951 C C . THR A 1 126 ? 0.612 -12.502 11.521 1.00 83.62 126 THR A C 1
ATOM 953 O O . THR A 1 126 ? 0.645 -12.536 10.289 1.00 83.62 126 THR A O 1
ATOM 956 N N . PHE A 1 127 ? 1.059 -13.522 12.258 1.00 84.31 127 PHE A N 1
ATOM 957 C CA . PHE A 1 127 ? 1.575 -14.742 11.641 1.00 84.31 127 PHE A CA 1
ATOM 958 C C . PHE A 1 127 ? 0.502 -15.475 10.823 1.00 84.31 127 PHE A C 1
ATOM 960 O O . PHE A 1 127 ? 0.741 -15.829 9.668 1.00 84.31 127 PHE A O 1
ATOM 967 N N . LEU A 1 128 ? -0.693 -15.662 11.389 1.00 88.38 128 LEU A N 1
ATOM 968 C CA . LEU A 1 128 ? -1.798 -16.345 10.711 1.00 88.38 128 LEU A CA 1
ATOM 969 C C . LEU A 1 128 ? -2.309 -15.569 9.492 1.00 88.38 128 LEU A C 1
ATOM 971 O O . LEU A 1 128 ? -2.556 -16.172 8.448 1.00 88.38 128 LEU A O 1
ATOM 975 N N . VAL A 1 129 ? -2.421 -14.243 9.583 1.00 91.00 129 VAL A N 1
ATOM 976 C CA . VAL A 1 129 ? -2.831 -13.403 8.451 1.00 91.00 129 VAL A CA 1
ATOM 977 C C . VAL A 1 129 ? -1.810 -13.480 7.325 1.00 91.00 129 VAL A C 1
ATOM 979 O O . VAL A 1 129 ? -2.189 -13.664 6.172 1.00 91.00 129 VAL A O 1
ATOM 982 N N . ARG A 1 130 ? -0.512 -13.454 7.635 1.00 89.00 130 ARG A N 1
ATOM 983 C CA . ARG A 1 130 ? 0.541 -13.629 6.625 1.00 89.00 130 ARG A CA 1
ATOM 984 C C . ARG A 1 130 ? 0.535 -15.005 5.974 1.00 89.00 130 ARG A C 1
ATOM 986 O O . ARG A 1 130 ? 0.819 -15.089 4.786 1.00 89.00 130 ARG A O 1
ATOM 993 N N . LEU A 1 131 ? 0.185 -16.067 6.703 1.00 90.06 131 LEU A N 1
ATOM 994 C CA . LEU A 1 131 ? -0.054 -17.377 6.089 1.00 90.06 131 LEU A CA 1
ATOM 995 C C . LEU A 1 131 ? -1.269 -17.343 5.159 1.00 90.06 131 LEU A C 1
ATOM 997 O O . LEU A 1 131 ? -1.229 -17.937 4.085 1.00 90.06 131 LEU A O 1
ATOM 1001 N N . ARG A 1 132 ? -2.331 -16.628 5.548 1.00 91.00 132 ARG A N 1
ATOM 1002 C CA . ARG A 1 132 ? -3.553 -16.497 4.751 1.00 91.00 132 ARG A CA 1
ATOM 1003 C C . ARG A 1 132 ? -3.322 -15.748 3.440 1.00 91.00 132 ARG A C 1
ATOM 1005 O O . ARG A 1 132 ? -3.842 -16.185 2.424 1.00 91.00 132 ARG A O 1
ATOM 1012 N N . VAL A 1 133 ? -2.561 -14.654 3.460 1.00 93.25 133 VAL A N 1
ATOM 1013 C CA . VAL A 1 133 ? -2.307 -13.815 2.271 1.00 93.25 133 VAL A CA 1
ATOM 1014 C C . VAL A 1 133 ? -0.982 -14.132 1.570 1.00 93.25 133 VAL A C 1
ATOM 1016 O O . VAL A 1 133 ? -0.628 -13.481 0.589 1.00 93.25 133 VAL A O 1
ATOM 1019 N N . GLY A 1 134 ? -0.226 -15.110 2.074 1.00 89.44 134 GLY A N 1
ATOM 1020 C CA . GLY A 1 134 ? 1.173 -15.343 1.709 1.00 89.44 134 GLY A CA 1
ATOM 1021 C C . GLY A 1 134 ? 1.416 -15.642 0.230 1.00 89.44 134 GLY A C 1
ATOM 1022 O O . GLY A 1 134 ? 2.490 -15.338 -0.276 1.00 89.44 134 GLY A O 1
ATOM 1023 N N . GLU A 1 135 ? 0.425 -16.185 -0.477 1.00 90.81 135 GLU A N 1
ATOM 1024 C CA . GLU A 1 135 ? 0.509 -16.472 -1.916 1.00 90.81 135 GLU A CA 1
ATOM 1025 C C . GLU A 1 135 ? 0.539 -15.214 -2.799 1.00 90.81 135 GLU A C 1
ATOM 1027 O O . GLU A 1 135 ? 1.123 -15.241 -3.881 1.00 90.81 135 GLU A O 1
ATOM 1032 N N . ILE A 1 136 ? -0.038 -14.106 -2.323 1.00 91.62 136 ILE A N 1
ATOM 1033 C CA . ILE A 1 136 ? -0.086 -12.820 -3.034 1.00 91.62 136 ILE A CA 1
ATOM 1034 C C . ILE A 1 136 ? 0.746 -11.727 -2.350 1.00 91.62 136 ILE A C 1
ATOM 1036 O O . ILE A 1 136 ? 0.822 -10.611 -2.862 1.00 91.62 136 ILE A O 1
ATOM 1040 N N . LEU A 1 137 ? 1.362 -12.010 -1.198 1.00 91.06 137 LEU A N 1
ATOM 1041 C CA . LEU A 1 137 ? 2.122 -11.042 -0.408 1.00 91.06 137 LEU A CA 1
ATOM 1042 C C . LEU A 1 137 ? 3.612 -11.054 -0.779 1.00 91.06 137 LEU A C 1
ATOM 1044 O O . LEU A 1 137 ? 4.301 -12.060 -0.630 1.00 91.06 137 LEU A O 1
ATOM 1048 N N . MET A 1 138 ? 4.139 -9.899 -1.188 1.00 88.88 138 MET A N 1
ATOM 1049 C CA . MET A 1 138 ? 5.553 -9.693 -1.498 1.00 88.88 138 MET A CA 1
ATOM 1050 C C . MET A 1 138 ? 6.133 -8.520 -0.697 1.00 88.88 138 MET A C 1
ATOM 1052 O O . MET A 1 138 ? 5.530 -7.456 -0.597 1.00 88.88 138 MET A O 1
ATOM 1056 N N . ASP A 1 139 ? 7.344 -8.685 -0.164 1.00 87.06 139 ASP A N 1
ATOM 1057 C CA . ASP A 1 139 ? 8.093 -7.589 0.465 1.00 87.06 139 ASP A CA 1
ATOM 1058 C C . ASP A 1 139 ? 8.692 -6.669 -0.613 1.00 87.06 139 ASP A C 1
ATOM 1060 O O . ASP A 1 139 ? 9.307 -7.140 -1.577 1.00 87.06 139 ASP A O 1
ATOM 1064 N N . ALA A 1 140 ? 8.567 -5.351 -0.440 1.00 85.06 140 ALA A N 1
ATOM 1065 C CA . ALA A 1 140 ? 9.152 -4.343 -1.323 1.00 85.06 140 ALA A CA 1
ATOM 1066 C C . ALA A 1 140 ? 10.661 -4.525 -1.560 1.00 85.06 140 ALA A C 1
ATOM 1068 O O . ALA A 1 140 ? 11.151 -4.256 -2.659 1.00 85.06 140 ALA A O 1
ATOM 1069 N N . LYS A 1 141 ? 11.401 -5.043 -0.570 1.00 77.69 141 LYS A N 1
ATOM 1070 C CA . LYS A 1 141 ? 12.825 -5.398 -0.703 1.00 77.69 141 LYS A CA 1
ATOM 1071 C C . LYS A 1 141 ? 13.056 -6.481 -1.763 1.00 77.69 141 LYS A C 1
ATOM 1073 O O . LYS A 1 141 ? 14.123 -6.521 -2.374 1.00 77.69 141 LYS A O 1
ATOM 1078 N N . GLY A 1 142 ? 12.073 -7.358 -1.973 1.00 72.88 142 GLY A N 1
ATOM 1079 C CA . GLY A 1 142 ? 12.075 -8.416 -2.983 1.00 72.88 142 GLY A CA 1
ATOM 1080 C C . GLY A 1 142 ? 11.547 -7.967 -4.348 1.00 72.88 142 GLY A C 1
ATOM 1081 O O . GLY A 1 142 ? 12.020 -8.469 -5.368 1.00 72.88 142 GLY A O 1
ATOM 1082 N N . VAL A 1 143 ? 10.643 -6.980 -4.391 1.00 76.06 143 VAL A N 1
ATOM 1083 C CA . VAL A 1 143 ? 10.046 -6.472 -5.644 1.00 76.06 143 VAL A CA 1
ATOM 1084 C C . VAL A 1 143 ? 11.111 -5.999 -6.633 1.00 76.06 143 VAL A C 1
ATOM 1086 O O . VAL A 1 143 ? 11.035 -6.327 -7.815 1.00 76.06 143 VAL A O 1
ATOM 1089 N N . SER A 1 144 ? 12.144 -5.291 -6.168 1.00 66.81 144 SER A N 1
ATOM 1090 C CA . SER A 1 144 ? 13.225 -4.790 -7.034 1.00 66.81 144 SER A CA 1
ATOM 1091 C C . SER A 1 144 ? 14.053 -5.897 -7.699 1.00 66.81 144 SER A C 1
ATOM 1093 O O . SER A 1 144 ? 14.680 -5.655 -8.728 1.00 66.81 144 SER A O 1
ATOM 1095 N N . ARG A 1 145 ? 14.044 -7.117 -7.144 1.00 64.50 145 ARG A N 1
ATOM 1096 C CA . ARG A 1 145 ? 14.750 -8.281 -7.703 1.00 64.50 145 ARG A CA 1
ATOM 1097 C C . ARG A 1 145 ? 13.906 -9.049 -8.714 1.00 64.50 145 ARG A C 1
ATOM 1099 O O . ARG A 1 145 ? 14.462 -9.663 -9.618 1.00 64.50 145 ARG A O 1
ATOM 1106 N N . VAL A 1 146 ? 12.583 -9.022 -8.558 1.00 67.06 146 VAL A N 1
ATOM 1107 C CA . VAL A 1 146 ? 11.635 -9.735 -9.429 1.00 67.06 146 VAL A CA 1
ATOM 1108 C C . VAL A 1 146 ? 11.201 -8.859 -10.609 1.00 67.06 146 VAL A C 1
ATOM 1110 O O . VAL A 1 146 ? 10.958 -9.359 -11.706 1.00 67.06 146 VAL A O 1
ATOM 1113 N N . TYR A 1 147 ? 11.149 -7.540 -10.422 1.00 61.53 147 TYR A N 1
ATOM 1114 C CA . TYR A 1 147 ? 10.728 -6.599 -11.453 1.00 61.53 147 TYR A CA 1
ATOM 1115 C C . TYR A 1 147 ? 11.930 -6.070 -12.247 1.00 61.53 147 TYR A C 1
ATOM 1117 O O . TYR A 1 147 ? 12.453 -4.988 -11.989 1.00 61.53 147 TYR A O 1
ATOM 1125 N N . SER A 1 148 ? 12.371 -6.820 -13.258 1.00 55.78 148 SER A N 1
ATOM 1126 C CA . SER A 1 148 ? 13.290 -6.276 -14.264 1.00 55.78 148 SER A CA 1
ATOM 1127 C C . SER A 1 148 ? 12.589 -5.176 -15.069 1.00 55.78 148 SER A C 1
ATOM 1129 O O . SER A 1 148 ? 11.430 -5.343 -15.468 1.00 55.78 148 SER A O 1
ATOM 1131 N N . SER A 1 149 ? 13.281 -4.074 -15.359 1.00 57.00 149 SER A N 1
ATOM 1132 C CA . SER A 1 149 ? 12.777 -3.015 -16.233 1.00 57.00 149 SER A CA 1
ATOM 1133 C C . SER A 1 149 ? 12.461 -3.580 -17.623 1.00 57.00 149 SER A C 1
ATOM 1135 O O . SER A 1 149 ? 13.338 -3.827 -18.447 1.00 57.00 149 SER A O 1
ATOM 1137 N N . ARG A 1 150 ? 11.174 -3.795 -17.917 1.00 62.88 150 ARG A N 1
ATOM 1138 C CA . ARG A 1 150 ? 10.743 -4.075 -19.289 1.00 62.88 150 ARG A CA 1
ATOM 1139 C C . ARG A 1 150 ? 10.963 -2.810 -20.109 1.00 62.88 150 ARG A C 1
ATOM 1141 O O . ARG A 1 150 ? 10.255 -1.822 -19.913 1.00 62.88 150 ARG A O 1
ATOM 1148 N N . ILE A 1 151 ? 11.939 -2.845 -21.017 1.00 71.81 151 ILE A N 1
ATOM 1149 C CA . ILE A 1 151 ? 12.111 -1.811 -22.040 1.00 71.81 151 ILE A CA 1
ATOM 1150 C C . ILE A 1 151 ? 10.779 -1.722 -22.784 1.00 71.81 151 ILE A C 1
ATOM 1152 O O . ILE A 1 151 ? 10.320 -2.703 -23.373 1.00 71.81 151 ILE A O 1
ATOM 1156 N N . ARG A 1 152 ? 10.111 -0.566 -22.710 1.00 80.12 152 ARG A N 1
ATOM 1157 C CA . ARG A 1 152 ? 8.863 -0.370 -23.448 1.00 80.12 152 ARG A CA 1
ATOM 1158 C C . ARG A 1 152 ? 9.181 -0.484 -24.930 1.00 80.12 152 ARG A C 1
ATOM 1160 O O . ARG A 1 152 ? 10.113 0.153 -25.410 1.00 80.12 152 ARG A O 1
ATOM 1167 N N . THR A 1 153 ? 8.364 -1.220 -25.678 1.00 85.25 153 THR A N 1
ATOM 1168 C CA . THR A 1 153 ? 8.541 -1.394 -27.129 1.00 85.25 153 THR A CA 1
ATOM 1169 C C . THR A 1 153 ? 8.663 -0.054 -27.854 1.00 85.25 153 THR A C 1
ATOM 1171 O O . THR A 1 153 ? 9.462 0.080 -28.772 1.00 85.25 153 THR A O 1
ATOM 1174 N N . ARG A 1 154 ? 7.936 0.974 -27.394 1.00 88.38 154 ARG A N 1
ATOM 1175 C CA . ARG A 1 154 ? 8.049 2.340 -27.919 1.00 88.38 154 ARG A CA 1
ATOM 1176 C C . ARG A 1 154 ? 9.458 2.918 -27.762 1.00 88.38 154 ARG A C 1
ATOM 1178 O O . ARG A 1 154 ? 9.944 3.539 -28.698 1.00 88.38 154 ARG A O 1
ATOM 1185 N N . ASP A 1 155 ? 10.096 2.718 -26.614 1.00 90.69 155 ASP A N 1
ATOM 1186 C CA . ASP A 1 155 ? 11.431 3.257 -26.338 1.00 90.69 155 ASP A CA 1
ATOM 1187 C C . ASP A 1 155 ? 12.473 2.544 -27.208 1.00 90.69 155 ASP A C 1
ATOM 1189 O O . ASP A 1 155 ? 13.340 3.193 -27.785 1.00 90.69 155 ASP A O 1
ATOM 1193 N N . ALA A 1 156 ? 12.320 1.230 -27.405 1.00 91.19 156 ALA A N 1
ATOM 1194 C CA . ALA A 1 156 ? 13.140 0.468 -28.345 1.00 91.19 156 ALA A CA 1
ATOM 1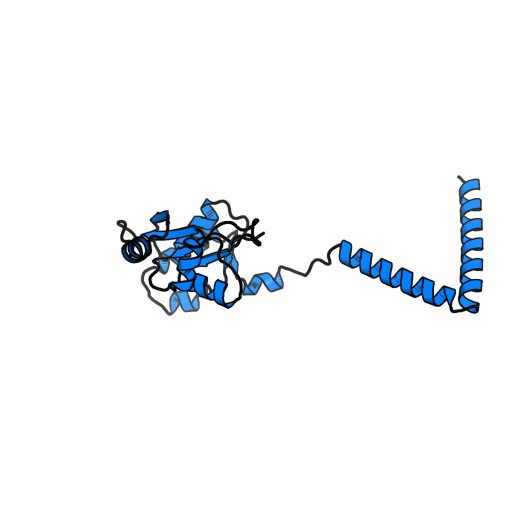195 C C . ALA A 1 156 ? 12.959 0.949 -29.797 1.00 91.19 156 ALA A C 1
ATOM 1197 O O . ALA A 1 156 ? 13.942 1.167 -30.499 1.00 91.19 156 ALA A O 1
ATOM 1198 N N . VAL A 1 157 ? 11.718 1.178 -30.243 1.00 94.88 157 VAL A N 1
ATOM 1199 C CA . VAL A 1 157 ? 11.431 1.696 -31.593 1.00 94.88 157 VAL A CA 1
ATOM 1200 C C . VAL A 1 157 ? 12.007 3.099 -31.783 1.00 94.88 157 VAL A C 1
ATOM 1202 O O . VAL A 1 157 ? 12.604 3.371 -32.820 1.00 94.88 157 VAL A O 1
ATOM 1205 N N . LEU A 1 158 ? 11.876 3.982 -30.789 1.00 95.88 158 LEU A N 1
ATOM 1206 C CA . LEU A 1 158 ? 12.456 5.326 -30.838 1.00 95.88 158 LEU A CA 1
ATOM 1207 C C . LEU A 1 158 ? 13.985 5.286 -30.886 1.00 95.88 158 LEU A C 1
ATOM 1209 O O . LEU A 1 158 ? 14.578 6.053 -31.638 1.00 95.88 158 LEU A O 1
ATOM 1213 N N . LEU A 1 159 ? 14.615 4.381 -30.133 1.00 96.06 159 LEU A N 1
ATOM 1214 C CA . LEU A 1 159 ? 16.063 4.181 -30.163 1.00 96.06 159 LEU A CA 1
ATOM 1215 C C . LEU A 1 159 ? 16.530 3.727 -31.553 1.00 96.06 159 LEU A C 1
ATOM 1217 O O . LEU A 1 159 ? 17.460 4.306 -32.111 1.00 96.06 159 LEU A O 1
ATOM 1221 N N . VAL A 1 160 ? 15.856 2.729 -32.134 1.00 96.50 160 VAL A N 1
ATOM 1222 C CA . VAL A 1 160 ? 16.156 2.234 -33.487 1.00 96.50 160 VAL A CA 1
ATOM 1223 C C . VAL A 1 160 ? 15.945 3.337 -34.523 1.00 96.50 160 VAL A C 1
ATOM 1225 O O . VAL A 1 160 ? 16.807 3.549 -35.371 1.00 96.50 160 VAL A O 1
ATOM 1228 N N . ALA A 1 161 ? 14.848 4.091 -34.428 1.00 97.00 161 ALA A N 1
ATOM 1229 C CA . ALA A 1 161 ? 14.577 5.209 -35.324 1.00 97.00 161 ALA A CA 1
ATOM 1230 C C . ALA A 1 161 ? 15.648 6.306 -35.212 1.00 97.00 161 ALA A C 1
ATOM 1232 O O . ALA A 1 161 ? 16.140 6.788 -36.230 1.00 97.00 161 ALA A O 1
ATOM 1233 N N . ALA A 1 162 ? 16.063 6.666 -33.994 1.00 97.50 162 ALA A N 1
ATOM 1234 C CA . ALA A 1 162 ? 17.134 7.634 -33.769 1.00 97.50 162 ALA A CA 1
ATOM 1235 C C . ALA A 1 162 ? 18.470 7.153 -34.357 1.00 97.50 162 ALA A C 1
ATOM 1237 O O . ALA A 1 162 ? 19.166 7.928 -35.014 1.00 97.50 162 ALA A O 1
ATOM 1238 N N . ALA A 1 163 ? 18.799 5.868 -34.192 1.00 97.31 163 ALA A N 1
ATOM 1239 C CA . ALA A 1 163 ? 19.984 5.266 -34.797 1.00 97.31 163 ALA A CA 1
ATOM 1240 C C . ALA A 1 163 ? 19.920 5.296 -36.334 1.00 97.31 163 ALA A C 1
ATOM 1242 O O . ALA A 1 163 ? 20.892 5.682 -36.981 1.00 97.31 163 ALA A O 1
ATOM 1243 N N . MET A 1 164 ? 18.767 4.970 -36.930 1.00 96.44 164 MET A N 1
ATOM 1244 C CA . MET A 1 164 ? 18.563 5.060 -38.381 1.00 96.44 164 MET A CA 1
ATOM 1245 C C . MET A 1 164 ? 18.724 6.490 -38.905 1.00 96.44 164 MET A C 1
ATOM 1247 O O . MET A 1 164 ? 19.370 6.691 -39.931 1.00 96.44 164 MET A O 1
ATOM 1251 N N . VAL A 1 165 ? 18.176 7.488 -38.203 1.00 97.12 165 VAL A N 1
ATOM 1252 C CA . VAL A 1 165 ? 18.327 8.906 -38.569 1.00 97.12 165 VAL A CA 1
ATOM 1253 C C . VAL A 1 165 ? 19.793 9.332 -38.500 1.00 97.12 165 VAL A C 1
ATOM 1255 O O . VAL A 1 165 ? 20.276 9.996 -39.416 1.00 97.12 165 VAL A O 1
ATOM 1258 N N . ALA A 1 166 ? 20.524 8.914 -37.462 1.00 96.38 166 ALA A N 1
ATOM 1259 C CA . ALA A 1 166 ? 21.951 9.199 -37.341 1.00 96.38 166 ALA A CA 1
ATOM 1260 C C . ALA A 1 166 ? 22.757 8.580 -38.497 1.00 96.38 166 ALA A C 1
ATOM 1262 O O . ALA A 1 166 ? 23.574 9.264 -39.111 1.00 96.38 166 ALA A O 1
ATOM 1263 N N . ILE A 1 167 ? 22.483 7.319 -38.850 1.00 93.69 167 ILE A N 1
ATOM 1264 C CA . ILE A 1 167 ? 23.116 6.648 -39.996 1.00 93.69 167 ILE A CA 1
ATOM 1265 C C . ILE A 1 167 ? 22.795 7.389 -41.300 1.00 93.69 167 ILE A C 1
ATOM 1267 O O . ILE A 1 167 ? 23.703 7.678 -42.078 1.00 93.69 167 ILE A O 1
ATOM 1271 N N . ALA A 1 168 ? 21.528 7.747 -41.528 1.00 92.44 168 ALA A N 1
ATOM 1272 C CA . ALA A 1 168 ? 21.113 8.479 -42.722 1.00 92.44 168 ALA A CA 1
ATOM 1273 C C . ALA A 1 168 ? 21.825 9.836 -42.840 1.00 92.44 168 ALA A C 1
ATOM 1275 O O . ALA A 1 168 ? 22.285 10.196 -43.923 1.00 92.44 168 ALA A O 1
ATOM 1276 N N . ALA A 1 169 ? 21.984 10.558 -41.727 1.00 94.44 169 ALA A N 1
ATOM 1277 C CA . ALA A 1 169 ? 22.727 11.814 -41.693 1.00 94.44 169 ALA A CA 1
ATOM 1278 C C . ALA A 1 169 ? 24.210 11.618 -42.058 1.00 94.44 169 ALA A C 1
ATOM 1280 O O . ALA A 1 169 ? 24.742 12.363 -42.881 1.00 94.44 169 ALA A O 1
ATOM 1281 N N . VAL A 1 170 ? 24.868 10.587 -41.514 1.00 93.94 170 VAL A N 1
ATOM 1282 C CA . VAL A 1 170 ? 26.269 10.262 -41.842 1.00 93.94 170 VAL A CA 1
ATOM 1283 C C . VAL A 1 170 ? 26.430 9.923 -43.328 1.00 93.94 170 VAL A C 1
ATOM 1285 O O . VAL A 1 170 ? 27.352 10.422 -43.975 1.00 93.94 170 VAL A O 1
ATOM 1288 N N . VAL A 1 171 ? 25.522 9.121 -43.892 1.00 91.62 171 VAL A N 1
ATOM 1289 C CA . VAL A 1 171 ? 25.532 8.765 -45.323 1.00 91.62 171 VAL A CA 1
ATOM 1290 C C . VAL A 1 171 ? 25.298 9.994 -46.205 1.00 91.62 171 VAL A C 1
ATOM 1292 O O . VAL A 1 171 ? 25.949 10.136 -47.238 1.00 91.62 171 VAL A O 1
ATOM 1295 N N . ALA A 1 172 ? 24.405 10.902 -45.804 1.00 87.75 172 ALA A N 1
ATOM 1296 C CA . ALA A 1 172 ? 24.124 12.121 -46.559 1.00 87.75 172 ALA A CA 1
ATOM 1297 C C . ALA A 1 172 ? 25.340 13.060 -46.622 1.00 87.75 172 ALA A C 1
ATOM 1299 O O . ALA A 1 172 ? 25.631 13.627 -47.678 1.00 87.75 172 ALA A O 1
ATOM 1300 N N . VAL A 1 173 ? 26.066 13.195 -45.508 1.00 92.94 173 VAL A N 1
ATOM 1301 C CA . VAL A 1 173 ? 27.234 14.081 -45.400 1.00 92.94 173 VAL A CA 1
ATOM 1302 C C . VAL A 1 173 ? 28.483 13.472 -46.045 1.00 92.94 173 VAL A C 1
ATOM 1304 O O . VAL A 1 173 ? 29.323 14.218 -46.540 1.00 92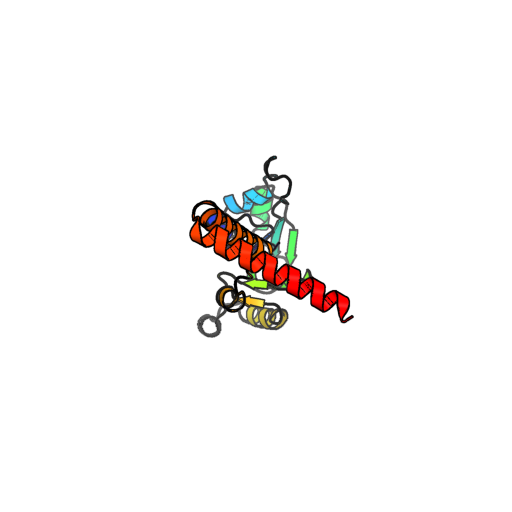.94 173 VAL A O 1
ATOM 1307 N N . SER A 1 174 ? 28.614 12.141 -46.085 1.00 90.69 174 SER A N 1
ATOM 1308 C CA . SER A 1 174 ? 29.822 11.452 -46.559 1.00 90.69 174 SER A CA 1
ATOM 1309 C C . SER A 1 174 ? 29.702 10.947 -48.013 1.00 90.69 174 SER A C 1
ATOM 1311 O O . SER A 1 174 ? 29.009 9.956 -48.270 1.00 90.69 174 SER A O 1
ATOM 1313 N N . PRO A 1 175 ? 30.409 11.557 -48.993 1.00 82.62 175 PRO A N 1
ATOM 1314 C CA . PRO A 1 175 ? 30.347 11.147 -50.400 1.00 82.62 175 PRO A CA 1
ATOM 1315 C C . PRO A 1 175 ? 30.759 9.686 -50.679 1.00 82.62 175 PRO A C 1
ATOM 1317 O O . PRO A 1 175 ? 30.061 9.037 -51.462 1.00 82.62 175 PRO A O 1
ATOM 1320 N N . PRO A 1 176 ? 31.824 9.131 -50.056 1.00 83.69 176 PRO A N 1
ATOM 1321 C CA . PRO A 1 176 ? 32.201 7.729 -50.248 1.00 83.69 176 PRO A CA 1
ATOM 1322 C C . PRO A 1 176 ? 31.113 6.755 -49.786 1.00 83.69 176 PRO A C 1
ATOM 1324 O O . PRO A 1 176 ? 30.829 5.778 -50.476 1.00 83.69 176 PRO A O 1
ATOM 1327 N N . LEU A 1 177 ? 30.463 7.039 -48.650 1.00 81.69 177 LEU A N 1
ATOM 1328 C CA . LEU A 1 177 ? 29.379 6.194 -48.144 1.00 81.69 177 LEU A CA 1
ATOM 1329 C C . LEU A 1 177 ? 28.156 6.240 -49.054 1.00 81.69 177 LEU A C 1
ATOM 1331 O O . LEU A 1 177 ? 27.546 5.203 -49.294 1.00 81.69 177 LEU A O 1
ATOM 1335 N N . ARG A 1 178 ? 27.802 7.414 -49.585 1.00 82.44 178 ARG A N 1
ATOM 1336 C CA . ARG A 1 178 ? 26.667 7.546 -50.505 1.00 82.44 178 ARG A CA 1
ATOM 1337 C C . ARG A 1 178 ? 26.834 6.663 -51.743 1.00 82.44 178 ARG A C 1
ATOM 1339 O O . ARG A 1 178 ? 25.882 5.997 -52.141 1.00 82.44 178 ARG A O 1
ATOM 1346 N N . LEU A 1 179 ? 28.041 6.632 -52.314 1.00 81.75 179 LEU A N 1
ATOM 1347 C CA . LEU A 1 179 ? 28.360 5.778 -53.462 1.00 81.75 179 LEU A CA 1
ATOM 1348 C C . LEU A 1 179 ? 28.241 4.293 -53.102 1.00 81.75 179 LEU A C 1
ATOM 1350 O O . LEU A 1 179 ? 27.558 3.543 -53.797 1.00 81.75 179 LEU A O 1
ATOM 1354 N N . TYR A 1 180 ? 28.821 3.888 -51.975 1.00 86.75 180 TYR A N 1
ATOM 1355 C CA . TYR 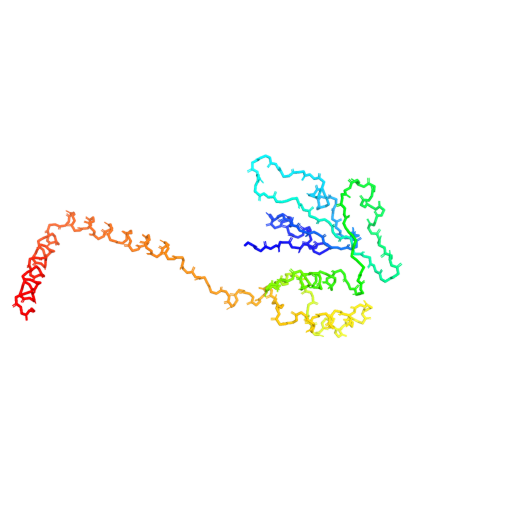A 1 180 ? 28.775 2.500 -51.520 1.00 86.75 180 TYR A CA 1
ATOM 1356 C C . TYR A 1 180 ? 27.340 2.016 -51.236 1.00 86.75 180 TYR A C 1
ATOM 1358 O O . TYR A 1 180 ? 26.947 0.931 -51.659 1.00 86.75 180 TYR A O 1
ATOM 1366 N N . VAL A 1 181 ? 26.519 2.849 -50.583 1.00 84.94 181 VAL A N 1
ATOM 1367 C CA . VAL A 1 181 ? 25.104 2.547 -50.305 1.00 84.94 181 VAL A CA 1
ATOM 1368 C C . VAL A 1 181 ? 24.294 2.430 -51.597 1.00 84.94 181 VAL A C 1
ATOM 1370 O O . VAL A 1 181 ? 23.467 1.527 -51.708 1.00 84.94 181 VAL A O 1
ATOM 1373 N N . SER A 1 182 ? 24.539 3.295 -52.588 1.00 83.56 182 SER A N 1
ATOM 1374 C CA . SER A 1 182 ? 23.845 3.206 -53.881 1.00 83.56 182 SER A CA 1
ATOM 1375 C C . SER A 1 182 ? 24.168 1.913 -54.637 1.00 83.56 182 SER A C 1
ATOM 1377 O O . SER A 1 182 ? 23.252 1.269 -55.141 1.00 83.56 182 SER A O 1
ATOM 1379 N N . GLN A 1 183 ? 25.431 1.473 -54.622 1.00 88.75 183 GLN A N 1
ATOM 1380 C CA . GLN A 1 183 ? 25.843 0.203 -55.232 1.00 88.75 183 GLN A CA 1
ATOM 1381 C C . GLN A 1 183 ? 25.199 -1.001 -54.536 1.00 88.75 183 GLN A C 1
ATOM 1383 O O . GLN A 1 183 ? 24.661 -1.885 -55.198 1.00 88.75 183 GLN A O 1
ATOM 1388 N N . LEU A 1 184 ? 25.188 -1.011 -53.200 1.00 89.00 184 LEU A N 1
ATOM 1389 C CA . LEU A 1 184 ? 24.508 -2.047 -52.415 1.00 89.00 184 LEU A CA 1
ATOM 1390 C C . LEU A 1 184 ? 23.012 -2.122 -52.733 1.00 89.00 184 LEU A C 1
ATOM 1392 O O . LEU A 1 184 ? 22.458 -3.213 -52.850 1.00 89.00 184 LEU A O 1
ATOM 1396 N N . PHE A 1 185 ? 22.355 -0.969 -52.881 1.00 88.62 185 PHE A N 1
ATOM 1397 C CA . PHE A 1 185 ? 20.933 -0.910 -53.199 1.00 88.62 185 PHE A CA 1
ATOM 1398 C C . PHE A 1 185 ? 20.631 -1.462 -54.596 1.00 88.62 185 PHE A C 1
ATOM 1400 O O . PHE A 1 185 ? 19.659 -2.196 -54.768 1.00 88.62 185 PHE A O 1
ATOM 1407 N N . GLU A 1 186 ? 21.468 -1.152 -55.587 1.00 89.38 186 GLU A N 1
ATOM 1408 C CA . GLU A 1 186 ? 21.335 -1.700 -56.939 1.00 89.38 186 GLU A CA 1
ATOM 1409 C C . GLU A 1 186 ? 21.561 -3.212 -56.971 1.00 89.38 186 GLU A C 1
ATOM 1411 O O . GLU A 1 186 ? 20.760 -3.933 -57.564 1.00 89.38 186 GLU A O 1
ATOM 1416 N N . GLN A 1 187 ? 22.582 -3.706 -56.269 1.00 88.44 187 GLN A N 1
ATOM 1417 C CA . GLN A 1 187 ? 22.869 -5.137 -56.184 1.00 88.44 187 GLN A CA 1
ATOM 1418 C C . GLN A 1 187 ? 21.749 -5.902 -55.467 1.00 88.44 187 GLN A C 1
ATOM 1420 O O . GLN A 1 187 ? 21.332 -6.970 -55.914 1.00 88.44 187 GLN A O 1
ATOM 1425 N N . PHE A 1 188 ? 21.205 -5.335 -54.387 1.00 89.69 188 PHE A N 1
ATOM 1426 C CA . PHE A 1 188 ? 20.048 -5.901 -53.697 1.00 89.69 188 PHE A CA 1
ATOM 1427 C C . PHE A 1 188 ? 18.802 -5.907 -54.585 1.00 89.69 188 PHE A C 1
ATOM 1429 O O . PHE A 1 188 ? 18.065 -6.891 -54.618 1.00 89.69 188 PHE A O 1
ATOM 1436 N N . ARG A 1 189 ? 18.568 -4.821 -55.332 1.00 90.19 189 ARG A N 1
ATOM 1437 C CA . ARG A 1 189 ? 17.462 -4.728 -56.285 1.00 90.19 189 ARG A CA 1
ATOM 1438 C C . ARG A 1 189 ? 17.580 -5.805 -57.360 1.00 90.19 189 ARG A C 1
ATOM 1440 O O . ARG A 1 189 ? 16.588 -6.474 -57.614 1.00 90.19 189 ARG A O 1
ATOM 1447 N N . GLN A 1 190 ? 18.759 -5.982 -57.955 1.00 88.56 190 GLN A N 1
ATOM 1448 C CA . GLN A 1 190 ? 19.020 -7.036 -58.941 1.00 88.56 190 GLN A CA 1
ATOM 1449 C C . GLN A 1 190 ? 18.753 -8.425 -58.359 1.00 88.56 190 GLN A C 1
ATOM 1451 O O . GLN A 1 190 ? 17.945 -9.163 -58.909 1.00 88.56 190 GLN A O 1
ATOM 1456 N N . TRP A 1 191 ? 19.307 -8.721 -57.182 1.00 90.81 191 TRP A N 1
ATOM 1457 C CA . TRP A 1 191 ? 19.060 -9.987 -56.493 1.00 90.81 191 TRP A CA 1
ATOM 1458 C C . TRP A 1 191 ? 17.566 -10.244 -56.234 1.00 90.81 191 TRP A C 1
ATOM 1460 O O . TRP A 1 191 ? 17.090 -11.362 -56.411 1.00 90.81 191 TRP A O 1
ATOM 1470 N N . LEU A 1 192 ? 16.802 -9.210 -55.856 1.00 89.19 192 LEU A N 1
ATOM 1471 C CA . LEU A 1 192 ? 15.355 -9.315 -55.654 1.00 89.19 192 LEU A CA 1
ATOM 1472 C C . LEU A 1 192 ? 14.602 -9.609 -56.962 1.00 89.19 192 LEU A C 1
ATOM 1474 O O . LEU A 1 192 ? 13.614 -10.340 -56.930 1.00 89.19 192 LEU A O 1
ATOM 1478 N N . PHE A 1 193 ? 15.035 -9.032 -58.088 1.00 86.50 193 PHE A N 1
ATOM 1479 C CA . PHE A 1 193 ? 14.465 -9.327 -59.406 1.00 86.50 193 PHE A CA 1
ATOM 1480 C C . PHE A 1 193 ? 14.728 -10.779 -59.806 1.00 86.50 193 PHE A C 1
ATOM 1482 O O . PHE A 1 193 ? 13.774 -11.477 -60.141 1.00 86.50 193 PHE A O 1
ATOM 1489 N N . ASP A 1 194 ? 15.965 -11.253 -59.661 1.00 86.81 194 ASP A N 1
ATOM 1490 C CA . ASP A 1 194 ? 16.344 -12.633 -59.986 1.00 86.81 194 ASP A CA 1
ATOM 1491 C C . ASP A 1 194 ? 15.556 -13.650 -59.143 1.00 86.81 194 ASP A C 1
ATOM 1493 O O . ASP A 1 194 ? 15.083 -14.669 -59.643 1.00 86.81 194 ASP A O 1
ATOM 1497 N N . LEU A 1 195 ? 15.335 -13.351 -57.857 1.00 85.62 195 LEU A N 1
ATOM 1498 C CA . LEU A 1 195 ? 14.525 -14.197 -56.976 1.00 85.62 195 LEU A CA 1
ATOM 1499 C C . LEU A 1 195 ? 13.056 -14.268 -57.405 1.00 85.62 195 LEU A C 1
ATOM 1501 O O . LEU A 1 195 ? 12.391 -15.274 -57.173 1.00 85.62 195 LEU A O 1
ATOM 1505 N N . ARG A 1 196 ? 12.544 -13.180 -57.988 1.00 82.94 196 ARG A N 1
ATOM 1506 C CA . ARG A 1 196 ? 11.168 -13.073 -58.479 1.00 82.94 196 ARG A CA 1
ATOM 1507 C C . ARG A 1 196 ? 10.960 -13.803 -59.800 1.00 82.94 196 ARG A C 1
ATOM 1509 O O . ARG A 1 196 ? 9.831 -14.175 -60.077 1.00 82.94 196 ARG A O 1
ATOM 1516 N N . GLU A 1 197 ? 12.007 -13.965 -60.605 1.00 83.69 197 GLU A N 1
ATOM 1517 C CA . GLU A 1 197 ? 11.960 -14.741 -61.850 1.00 83.69 197 GLU A CA 1
ATOM 1518 C C . GLU A 1 197 ? 12.097 -16.255 -61.616 1.00 83.69 197 GLU A C 1
ATOM 1520 O O . GLU A 1 197 ? 11.689 -17.046 -62.463 1.00 83.69 197 GLU A O 1
ATOM 1525 N N . LEU A 1 198 ? 12.643 -16.669 -60.467 1.00 78.19 198 LEU A N 1
ATOM 1526 C CA . LEU A 1 198 ? 12.814 -18.078 -60.083 1.00 78.19 198 LEU A CA 1
ATOM 1527 C C . LEU A 1 198 ? 11.601 -18.697 -59.351 1.00 78.19 198 LEU A C 1
ATOM 1529 O O . LEU A 1 198 ? 11.586 -19.913 -59.155 1.00 78.19 198 LEU A O 1
ATOM 1533 N N . LEU A 1 199 ? 10.626 -17.884 -58.927 1.00 64.50 199 LEU A N 1
ATOM 1534 C CA . LEU A 1 199 ? 9.410 -18.266 -58.184 1.00 64.50 199 LEU A CA 1
ATOM 1535 C C . LEU A 1 199 ? 8.172 -18.228 -59.085 1.00 64.50 199 LEU A C 1
ATOM 1537 O O . LEU A 1 199 ? 7.363 -19.178 -58.992 1.00 64.50 199 LEU A O 1
#

pLDDT: mean 85.14, std 11.58, range [51.62, 97.5]

Secondary structure (DSSP, 8-state):
----EEETTHHHHHHHTT---SEEEE-SSSS-HHHHHHHHSPPPGGGTTPPPPEEEEEEPGGG--TTHHHHHHTT---EEEE-SS-HHHHHHHHHHHTT-S-EEESS----HHHHHH---TTHHHHHHHHHHHTTTEEEHHHHHHH------HHHHHHHHHHHHHHHHHHHHH-HHHHHHHHHHHHHHHHHHHHHHH--